Protein AF-A0A2V2YSM6-F1 (afdb_monomer_lite)

Foldseek 3Di:
DEALEEAEDAADEAEEAYEYNEEYEYAAYEDEYAYEYVEEYYYAAYEAYERYEHAYEYEYAHYEDYYQYEYAYEYEYQAYEDEYQYEYNEEYYYAHYEDYERYEYNYEYEYAHYEDEYQYEYLYEYYYAAYEDYEQYEYNEEYDYAHYEDEYNYEYAYEYEYQHYEYEERYEYAYEYDYQAYEYEAHYEYAYEYDYAHYEYYYAYEYQAEYEYAEYEYAYHYEYNEEYHYEEYEYYEHYEYNEYYDYNEYEYDYDYYYPDDDDYPYDD

Secondary structure (DSSP, 8-state):
-EESS-EE-SB--EEEEEEESS-EEEEE--EEEEEEESS-EEEEE--EEEEEEESS-EEEEE--EEEEEEESS-EEEEE--EEEEEEESS-EEEEE--EEEEEEESS-EEEEE--EEEEEEESS-EEEEE--EEEEEEESS-EEEEE--EEEEEEESS-EEEEE--EEEEEEESS-EEEEE--EEEEEEESS-EEEEE--EEEEEEESSEEEEEE--EEEEEEESSEEE-SB--EEEEEEEEEEEE-SB-EEEEEEEEEEE---EE--

Sequence (268 aa):
MSVGGTVRGEKSPLIGRMSVGGTVRGEKLPLTGRVSMGGGDRGGKSPLTGHVSVSGKVRGEKLPLTGRVSVSGKVRGGKSPLTGRVSMGGADRGGKSPLIGHVSVGGTVRGEKLPLIGRVSVSGKVRGGKSPLIGRVSVGGKVRGEKLPLTGHVSVSGKVRGEKLPLTGHVSVSGKVRGGKPPLTGHVSVSGKVRGEKLPLTGRVSVSGKVRGGKSPLIGRVSVGEKVRGGKSPLIGHVSVGGTDRGEKSTLTGRHSATQKNAYDIKP

Structure (mmCIF, N/CA/C/O backbone):
data_AF-A0A2V2YSM6-F1
#
_entry.id   AF-A0A2V2YSM6-F1
#
loop_
_atom_site.group_PDB
_atom_site.id
_atom_site.type_symbol
_atom_site.label_atom_id
_atom_site.label_alt_id
_atom_site.label_comp_id
_atom_site.label_asym_id
_atom_site.label_entity_id
_atom_site.label_seq_id
_atom_site.pdbx_PDB_ins_code
_atom_site.Cartn_x
_atom_site.Cartn_y
_atom_site.Cartn_z
_atom_site.occupancy
_atom_site.B_iso_or_equiv
_atom_site.auth_seq_id
_atom_site.auth_comp_id
_atom_site.auth_asym_id
_atom_site.auth_atom_id
_atom_site.pdbx_PDB_model_num
ATOM 1 N N . MET A 1 1 ? 13.507 9.088 -32.017 1.00 76.31 1 MET A N 1
ATOM 2 C CA . MET A 1 1 ? 14.307 7.893 -32.369 1.00 76.31 1 MET A CA 1
ATOM 3 C C . MET A 1 1 ? 13.425 6.650 -32.304 1.00 76.31 1 MET A C 1
ATOM 5 O O . MET A 1 1 ? 12.692 6.508 -31.332 1.00 76.31 1 MET A O 1
ATOM 9 N N . SER A 1 2 ? 13.458 5.780 -33.316 1.00 81.06 2 SER A N 1
ATOM 10 C CA . SER A 1 2 ? 12.759 4.485 -33.307 1.00 81.06 2 SER A CA 1
ATOM 11 C C . SER A 1 2 ? 13.783 3.370 -33.502 1.00 81.06 2 SER A C 1
ATOM 13 O O . SER A 1 2 ? 14.607 3.471 -34.405 1.00 81.06 2 SER A O 1
ATOM 15 N N . VAL A 1 3 ? 13.765 2.345 -32.652 1.00 80.88 3 VAL A N 1
ATOM 16 C CA . VAL A 1 3 ? 14.659 1.182 -32.745 1.00 80.88 3 VAL A CA 1
ATOM 17 C C . VAL A 1 3 ? 13.811 -0.085 -32.718 1.00 80.88 3 VAL A C 1
ATOM 19 O O . VAL A 1 3 ? 13.151 -0.364 -31.722 1.00 80.88 3 VAL A O 1
ATOM 22 N N . GLY A 1 4 ? 13.824 -0.876 -33.793 1.00 68.69 4 GLY A N 1
ATOM 23 C CA . GLY A 1 4 ? 13.013 -2.101 -33.885 1.00 68.69 4 GLY A CA 1
ATOM 24 C C . GLY A 1 4 ? 13.464 -3.234 -32.949 1.00 68.69 4 GLY A C 1
ATOM 25 O O . GLY A 1 4 ? 12.669 -4.105 -32.608 1.00 68.69 4 GLY A O 1
ATOM 26 N N . GLY A 1 5 ? 14.723 -3.212 -32.497 1.00 76.19 5 GLY A N 1
ATOM 27 C CA . GLY A 1 5 ? 15.359 -4.305 -31.755 1.00 76.19 5 GLY A CA 1
ATOM 28 C C . GLY A 1 5 ? 15.651 -4.032 -30.275 1.00 76.19 5 GLY A C 1
ATOM 29 O O . GLY A 1 5 ? 15.059 -3.168 -29.630 1.00 76.19 5 GLY A O 1
ATOM 30 N N . THR A 1 6 ? 16.582 -4.814 -29.718 1.00 80.62 6 THR A N 1
ATOM 31 C CA . THR A 1 6 ? 17.097 -4.622 -28.351 1.00 80.62 6 THR A CA 1
ATOM 32 C C . THR A 1 6 ? 18.132 -3.502 -28.349 1.00 80.62 6 THR A C 1
ATOM 34 O O . THR A 1 6 ? 19.098 -3.567 -29.101 1.00 80.62 6 THR A O 1
ATOM 37 N N . VAL A 1 7 ? 17.981 -2.520 -27.463 1.00 80.94 7 VAL A N 1
ATOM 38 C CA . VAL A 1 7 ? 18.987 -1.466 -27.261 1.00 80.94 7 VAL A CA 1
ATOM 39 C C . VAL A 1 7 ? 19.931 -1.893 -26.137 1.00 80.94 7 VAL A C 1
ATOM 41 O O . VAL A 1 7 ? 19.467 -2.255 -25.053 1.00 80.94 7 VAL A O 1
ATOM 44 N N . ARG A 1 8 ? 21.247 -1.865 -26.379 1.00 80.62 8 ARG A N 1
ATOM 45 C CA . ARG A 1 8 ? 22.282 -2.149 -25.371 1.00 80.62 8 ARG A CA 1
ATOM 46 C C . ARG A 1 8 ? 23.228 -0.960 -25.223 1.00 80.62 8 ARG A C 1
ATOM 48 O O . ARG A 1 8 ? 23.660 -0.413 -26.228 1.00 80.62 8 ARG A O 1
ATOM 55 N N . GLY A 1 9 ? 23.576 -0.601 -23.990 1.00 67.12 9 GLY A N 1
ATOM 56 C CA . GLY A 1 9 ? 24.605 0.407 -23.716 1.00 67.12 9 GLY A CA 1
ATOM 57 C C . GLY A 1 9 ? 24.949 0.492 -22.231 1.00 67.12 9 GLY A C 1
ATOM 58 O O . GLY A 1 9 ? 24.070 0.361 -21.386 1.00 67.12 9 GLY A O 1
ATOM 59 N N . GLU A 1 10 ? 26.219 0.683 -21.876 1.00 64.75 10 GLU A N 1
ATOM 60 C CA . GLU A 1 10 ? 26.639 0.764 -20.466 1.00 64.75 10 GLU A CA 1
ATOM 61 C C . GLU A 1 10 ? 26.228 2.088 -19.804 1.00 64.75 10 GLU A C 1
ATOM 63 O O . GLU A 1 10 ? 25.752 2.091 -18.665 1.00 64.75 10 GLU A O 1
ATOM 68 N N . LYS A 1 11 ? 26.345 3.205 -20.536 1.00 65.19 11 LYS A N 1
ATOM 69 C CA . LYS A 1 11 ? 25.953 4.562 -20.122 1.00 65.19 11 LYS A CA 1
ATOM 70 C C . LYS A 1 11 ? 25.353 5.310 -21.310 1.00 65.19 11 LYS A C 1
ATOM 72 O O . LYS A 1 11 ? 26.049 6.039 -22.008 1.00 65.19 11 LYS A O 1
ATOM 77 N N . SER A 1 12 ? 24.059 5.139 -21.537 1.00 66.75 12 SER A N 1
ATOM 78 C CA . SER A 1 12 ? 23.385 5.745 -22.691 1.00 66.75 12 SER A CA 1
ATOM 79 C C . SER A 1 12 ? 22.117 6.451 -22.223 1.00 66.75 12 SER A C 1
ATOM 81 O O . SER A 1 12 ? 21.065 5.815 -22.131 1.00 66.75 12 SER A O 1
ATOM 83 N N . PRO A 1 13 ? 22.202 7.742 -21.841 1.00 74.38 13 PRO A N 1
ATOM 84 C CA . PRO A 1 13 ? 21.011 8.521 -21.570 1.00 74.38 13 PRO A CA 1
ATOM 85 C C . PRO A 1 13 ? 20.196 8.633 -22.851 1.00 74.38 13 PRO A C 1
ATOM 87 O O . PRO A 1 13 ? 20.696 8.988 -23.913 1.00 74.38 13 PRO A O 1
ATOM 90 N N . LEU A 1 14 ? 18.924 8.313 -22.729 1.00 74.12 14 LEU A N 1
ATOM 91 C CA . LEU A 1 14 ? 17.981 8.291 -23.825 1.00 74.12 14 LEU A CA 1
ATOM 92 C C . LEU A 1 14 ? 16.934 9.345 -23.474 1.00 74.12 14 LEU A C 1
ATOM 94 O O . LEU A 1 14 ? 16.117 9.162 -22.567 1.00 74.12 14 LEU A O 1
ATOM 98 N N . ILE A 1 15 ? 17.024 10.495 -24.144 1.00 81.56 15 ILE A N 1
ATOM 99 C CA . ILE A 1 15 ? 16.224 11.688 -23.854 1.00 81.56 15 ILE A CA 1
ATOM 100 C C . ILE A 1 15 ? 15.394 12.058 -25.086 1.00 81.56 15 ILE A C 1
ATOM 102 O O . ILE A 1 15 ? 15.896 12.073 -26.206 1.00 81.56 15 ILE A O 1
ATOM 106 N N . GLY A 1 16 ? 14.112 12.361 -24.878 1.00 84.44 16 GLY A N 1
ATOM 107 C CA . GLY A 1 16 ? 13.205 12.847 -25.918 1.00 84.44 16 GLY A CA 1
ATOM 108 C C . GLY A 1 16 ? 12.102 11.853 -26.280 1.00 84.44 16 GLY A C 1
ATOM 109 O O . GLY A 1 16 ? 11.562 11.158 -25.418 1.00 84.44 16 GLY A O 1
ATOM 110 N N . ARG A 1 17 ? 11.695 11.838 -27.556 1.00 87.50 17 ARG A N 1
ATOM 111 C CA . ARG A 1 17 ? 10.644 10.942 -28.074 1.00 87.50 17 ARG A CA 1
ATOM 112 C C . ARG A 1 17 ? 11.266 9.669 -28.643 1.00 87.50 17 ARG A C 1
ATOM 114 O O . ARG A 1 17 ? 12.007 9.724 -29.631 1.00 87.50 17 ARG A O 1
ATOM 121 N N . MET A 1 18 ? 10.961 8.530 -28.028 1.00 86.56 18 MET A N 1
ATOM 122 C CA . MET A 1 18 ? 11.584 7.247 -28.341 1.00 86.56 18 MET A CA 1
ATOM 123 C C . MET A 1 18 ? 10.579 6.102 -28.393 1.00 86.56 18 MET A C 1
ATOM 125 O O . MET A 1 18 ? 9.702 5.989 -27.535 1.00 86.56 18 MET A O 1
ATOM 129 N N . SER A 1 19 ? 10.750 5.231 -29.384 1.00 88.31 19 SER A N 1
ATOM 130 C CA . SER A 1 19 ? 10.055 3.950 -29.491 1.00 88.31 19 SER A CA 1
ATOM 131 C C . SER A 1 19 ? 11.085 2.834 -29.646 1.00 88.31 19 SER A C 1
ATOM 133 O O . SER A 1 19 ? 11.966 2.922 -30.499 1.00 88.31 19 SER A O 1
ATOM 135 N N . VAL A 1 20 ? 11.015 1.816 -28.793 1.00 86.62 20 VAL A N 1
ATOM 136 C CA . VAL A 1 20 ? 11.875 0.631 -28.845 1.00 86.62 20 VAL A CA 1
ATOM 137 C C . VAL A 1 20 ? 10.981 -0.597 -28.959 1.00 86.62 20 VAL A C 1
ATOM 139 O O . VAL A 1 20 ? 10.202 -0.880 -28.050 1.00 86.62 20 VAL A O 1
ATOM 142 N N . GLY A 1 21 ? 11.080 -1.342 -30.057 1.00 84.00 21 GLY A N 1
ATOM 143 C CA . GLY A 1 21 ? 10.302 -2.570 -30.254 1.00 84.00 21 GLY A CA 1
ATOM 144 C C . GLY A 1 21 ? 10.697 -3.671 -29.264 1.00 84.00 21 GLY A C 1
ATOM 145 O O . GLY A 1 21 ? 9.845 -4.409 -28.771 1.00 84.00 21 GLY A O 1
ATOM 146 N N . GLY A 1 22 ? 11.984 -3.740 -28.913 1.00 85.56 22 GLY A N 1
ATOM 147 C CA . GLY A 1 22 ? 12.553 -4.761 -28.038 1.00 85.56 22 GLY A CA 1
ATOM 148 C C . GLY A 1 22 ? 12.786 -4.334 -26.586 1.00 85.56 22 GLY A C 1
ATOM 149 O O . GLY A 1 22 ? 12.114 -3.471 -26.023 1.00 85.56 22 GLY A O 1
ATOM 150 N N . THR A 1 23 ? 13.744 -5.009 -25.946 1.00 86.06 23 THR A N 1
ATOM 151 C CA . THR A 1 23 ? 14.164 -4.726 -24.564 1.00 86.06 23 THR A CA 1
ATOM 152 C C . THR A 1 23 ? 15.300 -3.705 -24.553 1.00 86.06 23 THR A C 1
ATOM 154 O O . THR A 1 23 ? 16.209 -3.790 -25.373 1.00 86.06 23 THR A O 1
ATOM 157 N N . VAL A 1 24 ? 15.300 -2.785 -23.595 1.00 86.00 24 VAL A N 1
ATOM 158 C CA . VAL A 1 24 ? 16.440 -1.896 -23.335 1.00 86.00 24 VAL A CA 1
ATOM 159 C C . VAL A 1 24 ? 17.282 -2.495 -22.202 1.00 86.00 24 VAL A C 1
ATOM 161 O O . VAL A 1 24 ? 16.735 -2.923 -21.182 1.00 86.00 24 VAL A O 1
ATOM 164 N N . ARG A 1 25 ? 18.607 -2.601 -22.380 1.00 86.25 25 ARG A N 1
ATOM 165 C CA . ARG A 1 25 ? 19.524 -3.189 -21.388 1.00 86.25 25 ARG A CA 1
ATOM 166 C C . ARG A 1 25 ? 20.800 -2.370 -21.208 1.00 86.25 25 ARG A C 1
ATOM 168 O O . ARG A 1 25 ? 21.447 -2.019 -22.186 1.00 86.25 25 ARG A O 1
ATOM 175 N N . GLY A 1 26 ? 21.214 -2.146 -19.962 1.00 81.88 26 GLY A N 1
ATOM 176 C CA . GLY A 1 26 ? 22.415 -1.354 -19.682 1.00 81.88 26 GLY A CA 1
ATOM 177 C C . GLY A 1 26 ? 22.686 -1.110 -18.207 1.00 81.88 26 GLY A C 1
ATOM 178 O O . GLY A 1 26 ? 21.807 -1.301 -17.379 1.00 81.88 26 GLY A O 1
ATOM 179 N N . GLU A 1 27 ? 23.894 -0.702 -17.830 1.00 83.06 27 GLU A N 1
ATOM 180 C CA . GLU A 1 27 ? 24.207 -0.490 -16.411 1.00 83.06 27 GLU A CA 1
ATOM 181 C C . GLU A 1 27 ? 23.598 0.817 -15.878 1.00 83.06 27 GLU A C 1
ATOM 183 O O . GLU A 1 27 ? 22.991 0.820 -14.804 1.00 83.06 27 GLU A O 1
ATOM 188 N N . LYS A 1 28 ? 23.683 1.913 -16.644 1.00 82.94 28 LYS A N 1
ATOM 189 C CA . LYS A 1 28 ? 23.092 3.222 -16.324 1.00 82.94 28 LYS A CA 1
ATOM 190 C C . LYS A 1 28 ? 22.342 3.782 -17.535 1.00 82.94 28 LYS A C 1
ATOM 192 O O . LYS A 1 28 ? 22.948 4.312 -18.462 1.00 82.94 28 LYS A O 1
ATOM 197 N N . LEU A 1 29 ? 21.015 3.708 -17.496 1.00 80.69 29 LEU A N 1
ATOM 198 C CA . LEU A 1 29 ? 20.145 4.073 -18.616 1.00 80.69 29 LEU A CA 1
ATOM 199 C C . LEU A 1 29 ? 18.996 4.977 -18.167 1.00 80.69 29 LEU A C 1
ATOM 201 O O . LEU A 1 29 ? 17.878 4.503 -17.955 1.00 80.69 29 LEU A O 1
ATOM 205 N N . PRO A 1 30 ? 19.237 6.282 -17.977 1.00 84.25 30 PRO A N 1
ATOM 206 C CA . PRO A 1 30 ? 18.139 7.203 -17.761 1.00 84.25 30 PRO A CA 1
ATOM 207 C C . PRO A 1 30 ? 17.315 7.342 -19.045 1.00 84.25 30 PRO A C 1
ATOM 209 O O . PRO A 1 30 ? 17.842 7.741 -20.083 1.00 84.25 30 PRO A O 1
ATOM 212 N N . LEU A 1 31 ? 16.027 7.007 -18.953 1.00 84.12 31 LEU A N 1
ATOM 213 C CA . LEU A 1 31 ? 15.040 7.162 -20.017 1.00 84.12 31 LEU A CA 1
ATOM 214 C C . LEU A 1 31 ? 14.122 8.331 -19.645 1.00 84.12 31 LEU A C 1
ATOM 216 O O . LEU A 1 31 ? 13.277 8.202 -18.755 1.00 84.12 31 LEU A O 1
ATOM 220 N N . THR A 1 32 ? 14.283 9.468 -20.319 1.00 87.19 32 THR A N 1
ATOM 221 C CA . THR A 1 32 ? 13.532 10.696 -20.022 1.00 87.19 32 THR A CA 1
ATOM 222 C C . THR A 1 32 ? 12.767 11.182 -21.249 1.00 87.19 32 THR A C 1
ATOM 224 O O . THR A 1 32 ? 13.324 11.281 -22.337 1.00 87.19 32 THR A O 1
ATOM 227 N N . GLY A 1 33 ? 11.496 11.543 -21.083 1.00 89.25 33 GLY A N 1
ATOM 228 C CA . GLY A 1 33 ? 10.665 12.112 -22.147 1.00 89.25 33 GLY A CA 1
ATOM 229 C C . GLY A 1 33 ? 9.467 11.231 -22.481 1.00 89.25 33 GLY A C 1
ATOM 230 O O . GLY A 1 33 ? 8.784 10.747 -21.578 1.00 89.25 33 GLY A O 1
ATOM 231 N N . ARG A 1 34 ? 9.167 11.051 -23.772 1.00 90.44 34 ARG A N 1
ATOM 232 C CA . ARG A 1 34 ? 8.070 10.188 -24.241 1.00 90.44 34 ARG A CA 1
ATOM 233 C C . ARG A 1 34 ? 8.662 8.882 -24.751 1.00 90.44 34 ARG A C 1
ATOM 235 O O . ARG A 1 34 ? 9.184 8.844 -25.860 1.00 90.44 34 ARG A O 1
ATOM 242 N N . VAL A 1 35 ? 8.578 7.833 -23.942 1.00 89.94 35 VAL A N 1
ATOM 243 C CA . VAL A 1 35 ? 9.240 6.546 -24.177 1.00 89.94 35 VAL A CA 1
ATOM 244 C C . VAL A 1 35 ? 8.193 5.450 -24.309 1.00 89.94 35 VAL A C 1
ATOM 246 O O . VAL A 1 35 ? 7.347 5.287 -23.431 1.00 89.94 35 VAL A O 1
ATOM 249 N N . SER A 1 36 ? 8.260 4.674 -25.383 1.00 90.69 36 SER A N 1
ATOM 250 C CA . SER A 1 36 ? 7.475 3.452 -25.558 1.00 90.69 36 SER A CA 1
ATOM 251 C C . SER A 1 36 ? 8.414 2.271 -25.776 1.00 90.69 36 SER A C 1
ATOM 253 O O . SER A 1 36 ? 9.318 2.349 -26.603 1.00 90.69 36 SER A O 1
ATOM 255 N N . MET A 1 37 ? 8.219 1.198 -25.012 1.00 89.44 37 MET A N 1
ATOM 256 C CA . MET A 1 37 ? 8.986 -0.043 -25.100 1.00 89.44 37 MET A CA 1
ATOM 257 C C . MET A 1 37 ? 8.030 -1.224 -25.284 1.00 89.44 37 MET A C 1
ATOM 259 O O . MET A 1 37 ? 7.243 -1.530 -24.385 1.00 89.44 37 MET A O 1
ATOM 263 N N . GLY A 1 38 ? 8.112 -1.900 -26.432 1.00 87.50 38 GLY A N 1
ATOM 264 C CA . GLY A 1 38 ? 7.387 -3.148 -26.693 1.00 87.50 38 GLY A CA 1
ATOM 265 C C . GLY A 1 38 ? 7.913 -4.314 -25.849 1.00 87.50 38 GLY A C 1
ATOM 266 O O . GLY A 1 38 ? 7.154 -5.191 -25.441 1.00 87.50 38 GLY A O 1
ATOM 267 N N . GLY A 1 39 ? 9.204 -4.291 -25.510 1.00 88.81 39 GLY A N 1
ATOM 268 C CA . GLY A 1 39 ? 9.825 -5.220 -24.573 1.00 88.81 39 GLY A CA 1
ATOM 269 C C . GLY A 1 39 ? 9.885 -4.692 -23.139 1.00 88.81 39 GLY A C 1
ATOM 270 O O . GLY A 1 39 ? 8.976 -4.031 -22.639 1.00 88.81 39 GLY A O 1
ATOM 271 N N . GLY A 1 40 ? 10.958 -5.051 -22.432 1.00 89.12 40 GLY A N 1
ATOM 272 C CA . GLY A 1 40 ? 11.209 -4.617 -21.056 1.00 89.12 40 GLY A CA 1
ATOM 273 C C . GLY A 1 40 ? 12.340 -3.600 -20.925 1.00 89.12 40 GLY A C 1
ATOM 274 O O . GLY A 1 40 ? 13.034 -3.293 -21.888 1.00 89.12 40 GLY A O 1
ATOM 275 N N . ASP A 1 41 ? 12.584 -3.169 -19.694 1.00 87.69 41 ASP A N 1
ATOM 276 C CA . ASP A 1 41 ? 13.798 -2.447 -19.305 1.00 87.69 41 ASP A CA 1
ATOM 277 C C . ASP A 1 41 ? 14.581 -3.298 -18.298 1.00 87.69 41 ASP A C 1
ATOM 279 O O . ASP A 1 41 ? 14.016 -3.865 -17.353 1.00 87.69 41 ASP A O 1
ATOM 283 N N . ARG A 1 42 ? 15.882 -3.456 -18.528 1.00 87.06 42 ARG A N 1
ATOM 284 C CA . ARG A 1 42 ? 16.791 -4.202 -17.655 1.00 87.06 42 ARG A CA 1
ATOM 285 C C . ARG A 1 42 ? 18.075 -3.415 -17.463 1.00 87.06 42 ARG A C 1
ATOM 287 O O . ARG A 1 42 ? 19.030 -3.623 -18.211 1.00 87.06 42 ARG A O 1
ATOM 294 N N . GLY A 1 43 ? 18.153 -2.615 -16.409 1.00 81.06 43 GLY A N 1
ATOM 295 C CA . GLY A 1 43 ? 19.410 -1.952 -16.096 1.00 81.06 43 GLY A CA 1
ATOM 296 C C . GLY A 1 43 ? 19.741 -1.794 -14.631 1.00 81.06 43 GLY A C 1
ATOM 297 O O . GLY A 1 43 ? 18.900 -1.997 -13.771 1.00 81.06 43 GLY A O 1
ATOM 298 N N . GLY A 1 44 ? 21.003 -1.510 -14.317 1.00 83.62 44 GLY A N 1
ATOM 299 C CA . GLY A 1 44 ? 21.444 -1.324 -12.930 1.00 83.62 44 GLY A CA 1
ATOM 300 C C . GLY A 1 44 ? 20.784 -0.091 -12.306 1.00 83.62 44 GLY A C 1
ATOM 301 O O . GLY A 1 44 ? 20.094 -0.182 -11.287 1.00 83.62 44 GLY A O 1
ATOM 302 N N . LYS A 1 45 ? 20.945 1.060 -12.962 1.00 86.38 45 LYS A N 1
ATOM 303 C CA . LYS A 1 45 ? 20.378 2.368 -12.619 1.00 86.38 45 LYS A CA 1
ATOM 304 C C . LYS A 1 45 ? 19.597 2.908 -13.823 1.00 86.38 45 LYS A C 1
ATOM 306 O O . LYS A 1 45 ? 20.173 3.605 -14.657 1.00 86.38 45 LYS A O 1
ATOM 311 N N . SER A 1 46 ? 18.301 2.617 -13.891 1.00 86.19 46 SER A N 1
ATOM 312 C CA . SER A 1 46 ? 17.435 3.017 -15.014 1.00 86.19 46 SER A CA 1
ATOM 313 C C . SER A 1 46 ? 16.257 3.870 -14.532 1.00 86.19 46 SER A C 1
ATOM 315 O O . SER A 1 46 ? 15.168 3.345 -14.295 1.00 86.19 46 SER A O 1
ATOM 317 N N . PRO A 1 47 ? 16.453 5.179 -14.287 1.00 88.81 47 PRO A N 1
ATOM 318 C CA . PRO A 1 47 ? 15.338 6.068 -13.991 1.00 88.81 47 PRO A CA 1
ATOM 319 C C . PRO A 1 47 ? 14.458 6.238 -15.239 1.00 88.81 47 PRO A C 1
ATOM 321 O O . PRO A 1 47 ? 14.970 6.533 -16.317 1.00 88.81 47 PRO A O 1
ATOM 324 N N . LEU A 1 48 ? 13.145 6.069 -15.079 1.00 89.25 48 LEU A N 1
ATOM 325 C CA . LEU A 1 48 ? 12.139 6.243 -16.128 1.00 89.25 48 LEU A CA 1
ATOM 326 C C . LEU A 1 48 ? 11.306 7.485 -15.804 1.00 89.25 48 LEU A C 1
ATOM 328 O O . LEU A 1 48 ? 10.490 7.451 -14.883 1.00 89.25 48 LEU A O 1
ATOM 332 N N . THR A 1 49 ? 11.504 8.576 -16.542 1.00 91.88 49 THR A N 1
ATOM 333 C CA . THR A 1 49 ? 10.889 9.877 -16.238 1.00 91.88 49 THR A CA 1
ATOM 334 C C . THR A 1 49 ? 10.098 10.425 -17.425 1.00 91.88 49 THR A C 1
ATOM 336 O O . THR A 1 49 ? 10.602 10.490 -18.542 1.00 91.88 49 THR A O 1
ATOM 339 N N . GLY A 1 50 ? 8.870 10.888 -17.189 1.00 93.38 50 GLY A N 1
ATOM 340 C CA . GLY A 1 50 ? 8.027 11.537 -18.199 1.00 93.38 50 GLY A CA 1
ATOM 341 C C . GLY A 1 50 ? 6.814 10.693 -18.585 1.00 93.38 50 GLY A C 1
ATOM 342 O O . GLY A 1 50 ? 6.097 10.207 -17.714 1.00 93.38 50 GLY A O 1
ATOM 343 N N . HIS A 1 51 ? 6.555 10.550 -19.885 1.00 94.69 51 HIS A N 1
ATOM 344 C CA . HIS A 1 51 ? 5.474 9.735 -20.440 1.00 94.69 51 HIS A CA 1
ATOM 345 C C . HIS A 1 51 ? 6.027 8.390 -20.908 1.00 94.69 51 HIS A C 1
ATOM 347 O O . HIS A 1 51 ? 6.483 8.268 -22.044 1.00 94.69 51 HIS A O 1
ATOM 353 N N . VAL A 1 52 ? 5.988 7.384 -20.036 1.00 93.25 52 VAL A N 1
ATOM 354 C CA . VAL A 1 52 ? 6.634 6.087 -20.276 1.00 93.25 52 VAL A CA 1
ATOM 355 C C . VAL A 1 52 ? 5.595 4.975 -20.378 1.00 93.25 52 VAL A C 1
ATOM 357 O O . VAL A 1 52 ? 4.728 4.848 -19.515 1.00 93.25 52 VAL A O 1
ATOM 360 N N . SER A 1 53 ? 5.694 4.140 -21.408 1.00 93.75 53 SER A N 1
ATOM 361 C CA . SER A 1 53 ? 4.902 2.920 -21.569 1.00 93.75 53 SER A CA 1
ATOM 362 C C . SER A 1 53 ? 5.820 1.725 -21.817 1.00 93.75 53 SER A C 1
ATOM 364 O O . SER A 1 53 ? 6.686 1.786 -22.688 1.00 93.75 53 SER A O 1
ATOM 366 N N . VAL A 1 54 ? 5.649 0.656 -21.037 1.00 93.38 54 VAL A N 1
ATOM 367 C CA . VAL A 1 54 ? 6.444 -0.576 -21.117 1.00 93.38 54 VAL A CA 1
ATOM 368 C C . VAL A 1 54 ? 5.515 -1.782 -21.136 1.00 93.38 54 VAL A C 1
ATOM 370 O O . VAL A 1 54 ? 4.793 -2.030 -20.168 1.00 93.38 54 VAL A O 1
ATOM 373 N N . SER A 1 55 ? 5.558 -2.561 -22.212 1.00 93.50 55 SER A N 1
ATOM 374 C CA . SER A 1 55 ? 4.741 -3.774 -22.347 1.00 93.50 55 SER A CA 1
ATOM 375 C C . SER A 1 55 ? 5.355 -4.997 -21.645 1.00 93.50 55 SER A C 1
ATOM 377 O O . SER A 1 55 ? 4.693 -6.011 -21.424 1.00 93.50 55 SER A O 1
ATOM 379 N N . GLY A 1 56 ? 6.634 -4.930 -21.277 1.00 92.50 56 GLY A N 1
ATOM 380 C CA . GLY A 1 56 ? 7.369 -6.011 -20.630 1.00 92.50 56 GLY A CA 1
ATOM 381 C C . GLY A 1 56 ? 7.650 -5.803 -19.140 1.00 92.50 56 GLY A C 1
ATOM 382 O O . GLY A 1 56 ? 6.982 -5.068 -18.413 1.00 92.50 56 GLY A O 1
ATOM 383 N N . LYS A 1 57 ? 8.673 -6.517 -18.657 1.00 93.62 57 LYS A N 1
ATOM 384 C CA . LYS A 1 57 ? 9.172 -6.421 -17.275 1.00 93.62 57 LYS A CA 1
ATOM 385 C C . LYS A 1 57 ? 10.174 -5.270 -17.158 1.00 93.62 57 LYS A C 1
ATOM 387 O O . LYS A 1 57 ? 11.037 -5.143 -18.020 1.00 93.62 57 LYS A O 1
ATOM 392 N N . VAL A 1 58 ? 10.126 -4.528 -16.056 1.00 92.94 58 VAL A N 1
ATOM 393 C CA . VAL A 1 58 ? 11.108 -3.486 -15.709 1.00 92.94 58 VAL A CA 1
ATOM 394 C C . VAL A 1 58 ? 11.930 -3.971 -14.517 1.00 92.94 58 VAL A C 1
ATOM 396 O O . VAL A 1 58 ? 11.369 -4.310 -13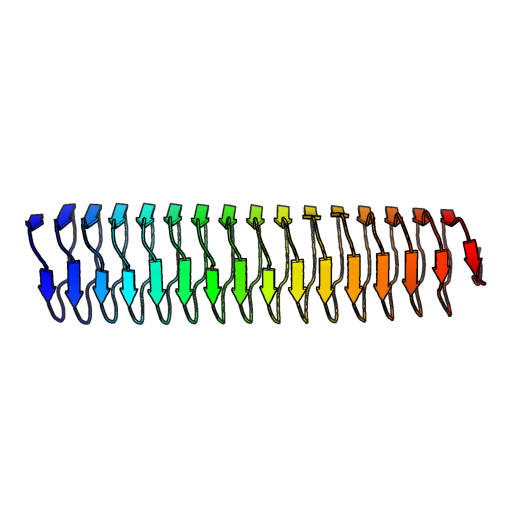.469 1.00 92.94 58 VAL A O 1
ATOM 399 N N . ARG A 1 59 ? 13.253 -4.074 -14.665 1.00 92.81 59 ARG A N 1
ATOM 400 C CA . ARG A 1 59 ? 14.148 -4.603 -13.627 1.00 92.81 59 ARG A CA 1
ATOM 401 C C . ARG A 1 59 ? 15.418 -3.776 -13.474 1.00 92.81 59 ARG A C 1
ATOM 403 O O . ARG A 1 59 ? 16.088 -3.499 -14.457 1.00 92.81 59 ARG A O 1
ATOM 410 N N . GLY A 1 60 ? 15.805 -3.532 -12.221 1.00 89.25 60 GLY A N 1
ATOM 411 C CA . GLY A 1 60 ? 17.044 -2.835 -11.908 1.00 89.25 60 GLY A CA 1
ATOM 412 C C . GLY A 1 60 ? 17.318 -2.602 -10.438 1.00 89.25 60 GLY A C 1
ATOM 413 O O . GLY A 1 60 ? 16.450 -2.795 -9.602 1.00 89.25 60 GLY A O 1
ATOM 414 N N . GLU A 1 61 ? 18.535 -2.221 -10.078 1.00 91.38 61 GLU A N 1
ATOM 415 C CA . GLU A 1 61 ? 18.879 -1.964 -8.677 1.00 91.38 61 GLU A CA 1
ATOM 416 C C . GLU A 1 61 ? 18.285 -0.633 -8.190 1.00 91.38 61 GLU A C 1
ATOM 418 O O . GLU A 1 61 ? 17.677 -0.589 -7.119 1.00 91.38 61 GLU A O 1
ATOM 423 N N . LYS A 1 62 ? 18.395 0.433 -8.995 1.00 91.56 62 LYS A N 1
ATOM 424 C CA . LYS A 1 62 ? 17.788 1.754 -8.758 1.00 91.56 62 LYS A CA 1
ATOM 425 C C . LYS A 1 62 ? 16.909 2.138 -9.952 1.00 91.56 62 LYS A C 1
ATOM 427 O O . LYS A 1 62 ? 17.422 2.450 -11.020 1.00 91.56 62 LYS A O 1
ATOM 432 N N . LEU A 1 63 ? 15.596 2.126 -9.749 1.00 91.56 63 LEU A N 1
ATOM 433 C CA . LEU A 1 63 ? 14.572 2.310 -10.779 1.00 91.56 63 LEU A CA 1
ATOM 434 C C . LEU A 1 63 ? 13.490 3.308 -10.336 1.00 91.56 63 LEU A C 1
ATOM 436 O O . LEU A 1 63 ? 12.365 2.894 -10.046 1.00 91.56 63 LEU A O 1
ATOM 440 N N . PRO A 1 64 ? 13.785 4.608 -10.196 1.00 93.12 64 PRO A N 1
ATOM 441 C CA . PRO A 1 64 ? 12.716 5.572 -9.990 1.00 93.12 64 PRO A CA 1
ATOM 442 C C . PRO A 1 64 ? 11.860 5.673 -11.260 1.00 93.12 64 PRO A C 1
ATOM 444 O O . PRO A 1 64 ? 12.387 5.841 -12.356 1.00 93.12 64 PRO A O 1
ATOM 447 N N . LEU A 1 65 ? 10.546 5.554 -11.103 1.00 93.31 65 LEU A N 1
ATOM 448 C CA . LEU A 1 65 ? 9.553 5.705 -12.160 1.00 93.31 65 LEU A CA 1
ATOM 449 C C . LEU A 1 65 ? 8.706 6.937 -11.843 1.00 93.31 65 LEU A C 1
ATOM 451 O O . LEU A 1 65 ? 7.881 6.903 -10.930 1.00 93.31 65 LEU A O 1
ATOM 455 N N . THR A 1 66 ? 8.924 8.020 -12.585 1.00 95.44 66 THR A N 1
ATOM 456 C CA . THR A 1 66 ? 8.354 9.339 -12.290 1.00 95.44 66 THR A CA 1
ATOM 457 C C . THR A 1 66 ? 7.568 9.888 -13.479 1.00 95.44 66 THR A C 1
ATOM 459 O O . THR A 1 66 ? 8.035 9.858 -14.614 1.00 95.44 66 THR A O 1
ATOM 462 N N . GLY A 1 67 ? 6.385 10.451 -13.234 1.00 95.94 67 GLY A N 1
ATOM 463 C CA . GLY A 1 67 ? 5.553 11.084 -14.264 1.00 95.94 67 GLY A CA 1
ATOM 464 C C . GLY A 1 67 ? 4.319 10.254 -14.608 1.00 95.94 67 GLY A C 1
ATOM 465 O O . GLY A 1 67 ? 3.648 9.745 -13.711 1.00 95.94 67 GLY A O 1
ATOM 466 N N . ARG A 1 68 ? 3.981 10.143 -15.898 1.00 96.81 68 ARG A N 1
ATOM 467 C CA . ARG A 1 68 ? 2.881 9.305 -16.396 1.00 96.81 68 ARG A CA 1
ATOM 468 C C . ARG A 1 68 ? 3.449 7.994 -16.925 1.00 96.81 68 ARG A C 1
ATOM 470 O O . ARG A 1 68 ? 3.869 7.913 -18.077 1.00 96.81 68 ARG A O 1
ATOM 477 N N . VAL A 1 69 ? 3.435 6.971 -16.079 1.00 95.56 69 VAL A N 1
ATOM 478 C CA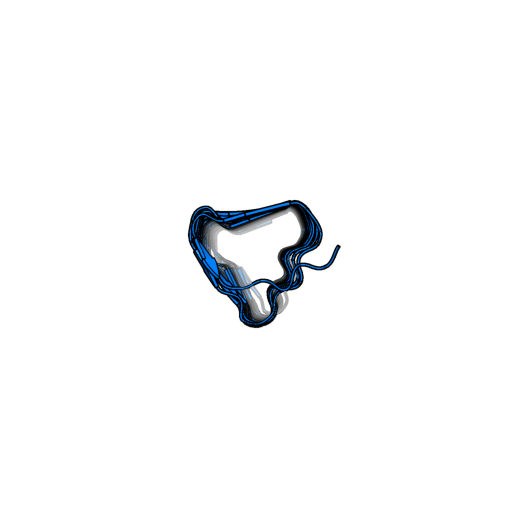 . VAL A 1 69 ? 4.080 5.685 -16.353 1.00 95.56 69 VAL A CA 1
ATOM 479 C C . VAL A 1 69 ? 3.044 4.571 -16.444 1.00 95.56 69 VAL A C 1
ATOM 481 O O . VAL A 1 69 ? 2.186 4.432 -15.573 1.00 95.56 69 VAL A O 1
ATOM 484 N N . SER A 1 70 ? 3.138 3.742 -17.477 1.00 96.25 70 SER A N 1
ATOM 485 C CA . SER A 1 70 ? 2.356 2.518 -17.617 1.00 96.25 70 SER A CA 1
ATOM 486 C C . SER A 1 70 ? 3.278 1.326 -17.846 1.00 96.25 70 SER A C 1
ATOM 488 O O . SER A 1 70 ? 4.092 1.343 -18.764 1.00 96.25 70 SER A O 1
ATOM 490 N N . VAL A 1 71 ? 3.158 0.294 -17.011 1.00 95.81 71 VAL A N 1
ATOM 491 C CA . VAL A 1 71 ? 3.904 -0.965 -17.146 1.00 95.81 71 VAL A CA 1
ATOM 492 C C . VAL A 1 71 ? 2.909 -2.116 -17.106 1.00 95.81 71 VAL A C 1
ATOM 494 O O . VAL A 1 71 ? 2.319 -2.381 -16.063 1.00 95.81 71 VAL A O 1
ATOM 497 N N . SER A 1 72 ? 2.690 -2.828 -18.206 1.00 94.75 72 SER A N 1
ATOM 498 C CA . SER A 1 72 ? 1.768 -3.979 -18.180 1.00 94.75 72 SER A CA 1
ATOM 499 C C . SER A 1 72 ? 2.363 -5.163 -17.402 1.00 94.75 72 SER A C 1
ATOM 501 O O . SER A 1 72 ? 1.638 -5.919 -16.755 1.00 94.75 72 SER A O 1
ATOM 503 N N . GLY A 1 73 ? 3.693 -5.302 -17.413 1.00 93.44 73 GLY A N 1
ATOM 504 C CA . GLY A 1 73 ? 4.419 -6.370 -16.739 1.00 93.44 73 GLY A CA 1
ATOM 505 C C . GLY A 1 73 ? 4.734 -6.119 -15.259 1.00 93.44 73 GLY A C 1
ATOM 506 O O . GLY A 1 73 ? 4.059 -5.388 -14.538 1.00 93.44 73 GLY A O 1
ATOM 507 N N . LYS A 1 74 ? 5.781 -6.802 -14.777 1.00 94.94 74 LYS A N 1
ATOM 508 C CA . LYS A 1 74 ? 6.257 -6.726 -13.384 1.00 94.94 74 LYS A CA 1
ATOM 509 C C . LYS A 1 74 ? 7.374 -5.693 -13.256 1.00 94.94 74 LYS A C 1
ATOM 511 O O . LYS A 1 74 ? 8.272 -5.675 -14.098 1.00 94.94 74 LYS A O 1
ATOM 516 N N . VAL A 1 75 ? 7.376 -4.952 -12.152 1.00 94.75 75 VAL A N 1
ATOM 517 C CA . VAL A 1 75 ? 8.482 -4.076 -11.746 1.00 94.75 75 VAL A CA 1
ATOM 518 C C . VAL A 1 75 ? 9.265 -4.760 -10.627 1.00 94.75 75 VAL A C 1
ATOM 520 O O . VAL A 1 75 ? 8.689 -5.269 -9.661 1.00 94.75 75 VAL A O 1
ATOM 523 N N . ARG A 1 76 ? 10.591 -4.841 -10.766 1.00 94.56 76 ARG A N 1
ATOM 524 C CA . ARG A 1 76 ? 11.467 -5.392 -9.726 1.00 94.56 76 ARG A CA 1
ATOM 525 C C . ARG A 1 76 ? 12.714 -4.547 -9.546 1.00 94.56 76 ARG A C 1
ATOM 527 O O . ARG A 1 76 ? 13.571 -4.558 -10.427 1.00 94.56 76 ARG A O 1
ATOM 534 N N . GLY A 1 77 ? 12.905 -3.965 -8.365 1.00 90.06 77 GLY A N 1
ATOM 535 C CA . GLY A 1 77 ? 14.181 -3.325 -8.077 1.00 90.06 77 GLY A CA 1
ATOM 536 C C . GLY A 1 77 ? 14.593 -3.171 -6.629 1.00 90.06 77 GLY A C 1
ATOM 537 O O . GLY A 1 77 ? 13.803 -3.359 -5.723 1.00 90.06 77 GLY A O 1
ATOM 538 N N . GLY A 1 78 ? 15.867 -2.875 -6.380 1.00 90.56 78 GLY A N 1
ATOM 539 C CA . GLY A 1 78 ? 16.356 -2.643 -5.014 1.00 90.56 78 GLY A CA 1
ATOM 540 C C . GLY A 1 78 ? 15.705 -1.400 -4.397 1.00 90.56 78 GLY A C 1
ATOM 541 O O . GLY A 1 78 ? 15.144 -1.453 -3.300 1.00 90.56 78 GLY A O 1
ATOM 542 N N . LYS A 1 79 ? 15.724 -0.294 -5.145 1.00 93.25 79 LYS A N 1
ATOM 543 C CA . LYS A 1 79 ? 15.037 0.970 -4.864 1.00 93.25 79 LYS A CA 1
ATOM 544 C C . LYS A 1 79 ? 14.194 1.352 -6.083 1.00 93.25 79 LYS A C 1
ATOM 546 O O . LYS A 1 79 ? 14.767 1.704 -7.109 1.00 93.25 79 LYS A O 1
ATOM 551 N N . SER A 1 80 ? 12.870 1.292 -5.980 1.00 93.81 80 SER A N 1
ATOM 552 C CA . SER A 1 80 ? 11.944 1.571 -7.087 1.00 93.81 80 SER A CA 1
ATOM 553 C C . SER A 1 80 ? 10.799 2.501 -6.671 1.00 93.81 80 SER A C 1
ATOM 555 O O . SER A 1 80 ? 9.663 2.050 -6.536 1.00 93.81 80 SER A O 1
ATOM 557 N N . PRO A 1 81 ? 11.070 3.790 -6.385 1.00 94.62 81 PRO A N 1
ATOM 558 C CA . PRO A 1 81 ? 9.998 4.740 -6.112 1.00 94.62 81 PRO A CA 1
ATOM 559 C C . PRO A 1 81 ? 9.132 4.940 -7.362 1.00 94.62 81 PRO A C 1
ATOM 561 O O . PRO A 1 81 ? 9.658 5.128 -8.455 1.00 94.62 81 PRO A O 1
ATOM 564 N N . LEU A 1 82 ? 7.815 4.897 -7.185 1.00 95.88 82 LEU A N 1
ATOM 565 C CA . LEU A 1 82 ? 6.802 5.095 -8.219 1.00 95.88 82 LEU A CA 1
ATOM 566 C C . LEU A 1 82 ? 6.041 6.376 -7.879 1.00 95.88 82 LEU A C 1
ATOM 568 O O . LEU A 1 82 ? 5.229 6.379 -6.952 1.00 95.88 82 LEU A O 1
ATOM 572 N N . THR A 1 83 ? 6.318 7.456 -8.606 1.00 97.19 83 THR A N 1
ATOM 573 C CA . THR A 1 83 ? 5.823 8.803 -8.293 1.00 97.19 83 THR A CA 1
ATOM 574 C C . THR A 1 83 ? 5.063 9.407 -9.473 1.00 97.19 83 THR A C 1
ATOM 576 O O . THR A 1 83 ? 5.564 9.452 -10.593 1.00 97.19 83 THR A O 1
ATOM 579 N N . GLY A 1 84 ? 3.866 9.940 -9.231 1.00 97.19 84 GLY A N 1
ATOM 580 C CA . GLY A 1 84 ? 3.048 10.607 -10.251 1.00 97.19 84 GLY A CA 1
ATOM 581 C C . GLY A 1 84 ? 1.807 9.799 -10.616 1.00 97.19 84 GLY A C 1
ATOM 582 O O . GLY A 1 84 ? 1.120 9.297 -9.729 1.00 97.19 84 GLY A O 1
ATOM 583 N N . ARG A 1 85 ? 1.486 9.697 -11.911 1.00 97.88 85 ARG A N 1
ATOM 584 C CA . ARG A 1 85 ? 0.358 8.905 -12.424 1.00 97.88 85 ARG A CA 1
ATOM 585 C C . ARG A 1 85 ? 0.875 7.581 -12.972 1.00 97.88 85 ARG A C 1
ATOM 587 O O . ARG A 1 85 ? 1.289 7.502 -14.128 1.00 97.88 85 ARG A O 1
ATOM 594 N N . VAL A 1 86 ? 0.833 6.544 -12.147 1.00 96.94 86 VAL A N 1
ATOM 595 C CA . VAL A 1 86 ? 1.438 5.245 -12.454 1.00 96.94 86 VAL A CA 1
ATOM 596 C C . VAL A 1 86 ? 0.367 4.162 -12.545 1.00 96.94 86 VAL A C 1
ATOM 598 O O . VAL A 1 86 ? -0.458 4.017 -11.648 1.00 96.94 86 VAL A O 1
ATOM 601 N N . SER A 1 87 ? 0.396 3.364 -13.608 1.00 96.88 87 SER A N 1
ATOM 602 C CA . SER A 1 87 ? -0.442 2.171 -13.752 1.00 96.88 87 SER A CA 1
ATOM 603 C C . SER A 1 87 ? 0.424 0.947 -14.014 1.00 96.88 87 SER A C 1
ATOM 605 O O . SER A 1 87 ? 1.208 0.933 -14.963 1.00 96.88 87 SER A O 1
ATOM 607 N N . MET A 1 88 ? 0.286 -0.082 -13.183 1.00 95.75 88 MET A N 1
ATOM 608 C CA . MET A 1 88 ? 0.994 -1.348 -13.329 1.00 95.75 88 MET A CA 1
ATOM 609 C C . MET A 1 88 ? 0.006 -2.503 -13.446 1.00 95.75 88 MET A C 1
ATOM 611 O O . MET A 1 88 ? -0.787 -2.726 -12.533 1.00 95.75 88 MET A O 1
ATOM 615 N N . GLY A 1 89 ? 0.079 -3.275 -14.529 1.00 93.88 89 GLY A N 1
ATOM 616 C CA . GLY A 1 89 ? -0.716 -4.498 -14.682 1.00 93.88 89 GLY A CA 1
ATOM 617 C C . GLY A 1 89 ? -0.223 -5.631 -13.777 1.00 93.88 89 GLY A C 1
ATOM 618 O O . GLY A 1 89 ? -1.013 -6.420 -13.263 1.00 93.88 89 GLY A O 1
ATOM 619 N N . GLY A 1 90 ? 1.089 -5.695 -13.535 1.00 93.81 90 GLY A N 1
ATOM 620 C CA . GLY A 1 90 ? 1.721 -6.750 -12.753 1.00 93.81 90 GLY A CA 1
ATOM 621 C C . GLY A 1 90 ? 2.009 -6.408 -11.289 1.00 93.81 90 GLY A C 1
ATOM 622 O O . GLY A 1 90 ? 1.402 -5.549 -10.655 1.00 93.81 90 GLY A O 1
ATOM 623 N N . ALA A 1 91 ? 2.958 -7.159 -10.727 1.00 95.69 91 ALA A N 1
ATOM 624 C CA . ALA A 1 91 ? 3.442 -6.997 -9.359 1.00 95.69 91 ALA A CA 1
ATOM 625 C C . ALA A 1 91 ? 4.611 -6.003 -9.289 1.00 95.69 91 ALA A C 1
ATOM 627 O O . ALA A 1 91 ? 5.465 -6.012 -10.178 1.00 95.69 91 ALA A O 1
ATOM 628 N N . ASP A 1 92 ? 4.698 -5.267 -8.182 1.00 95.38 92 ASP A N 1
ATOM 629 C CA . ASP A 1 92 ? 5.867 -4.469 -7.805 1.00 95.38 92 ASP A CA 1
ATOM 630 C C . ASP A 1 92 ? 6.607 -5.136 -6.642 1.00 95.38 92 ASP A C 1
ATOM 632 O O . ASP A 1 92 ? 6.014 -5.556 -5.639 1.00 95.38 92 ASP A O 1
ATOM 636 N N . ARG A 1 93 ? 7.917 -5.314 -6.800 1.00 94.50 93 ARG A N 1
ATOM 637 C CA . ARG A 1 93 ? 8.775 -5.954 -5.801 1.00 94.50 93 ARG A CA 1
ATOM 638 C C . ARG A 1 93 ? 10.071 -5.180 -5.654 1.00 94.50 93 ARG A C 1
ATOM 640 O O . ARG A 1 93 ? 10.939 -5.282 -6.522 1.00 94.50 93 ARG A O 1
ATOM 647 N N . GLY A 1 94 ? 10.275 -4.559 -4.502 1.00 89.25 94 GLY A N 1
ATOM 648 C CA . GLY A 1 94 ? 11.566 -3.964 -4.206 1.00 89.25 94 GLY A CA 1
ATOM 649 C C . GLY A 1 94 ? 11.907 -3.794 -2.744 1.00 89.25 94 GLY A C 1
ATOM 650 O O . GLY A 1 94 ? 11.092 -4.048 -1.874 1.00 89.25 94 GLY A O 1
ATOM 651 N N . GLY A 1 95 ? 13.155 -3.447 -2.441 1.00 90.06 95 GLY A N 1
ATOM 652 C CA . GLY A 1 95 ? 13.574 -3.195 -1.058 1.00 90.06 95 GLY A CA 1
ATOM 653 C C . GLY A 1 95 ? 12.943 -1.908 -0.525 1.00 90.06 95 GLY A C 1
ATOM 654 O O . GLY A 1 95 ? 12.302 -1.903 0.526 1.00 90.06 95 GLY A O 1
ATOM 655 N N . LYS A 1 96 ? 13.079 -0.817 -1.286 1.00 94.06 96 LYS A N 1
ATOM 656 C CA . LYS A 1 96 ? 12.487 0.499 -1.003 1.00 94.06 96 LYS A CA 1
ATOM 657 C C . LYS A 1 96 ? 11.646 0.945 -2.202 1.00 94.06 96 LYS A C 1
ATOM 659 O O . LYS A 1 96 ? 12.213 1.398 -3.194 1.00 94.06 96 LYS A O 1
ATOM 664 N N . SER A 1 97 ? 10.325 0.835 -2.103 1.00 94.12 97 SER A N 1
ATOM 665 C CA . SER A 1 97 ? 9.409 1.040 -3.239 1.00 94.12 97 SER A CA 1
ATOM 666 C C . SER A 1 97 ? 8.209 1.903 -2.833 1.00 94.12 97 SER A C 1
ATOM 668 O O . SER A 1 97 ? 7.096 1.402 -2.698 1.00 94.12 97 SER A O 1
ATOM 670 N N . PRO A 1 98 ? 8.419 3.194 -2.520 1.00 96.44 98 PRO A N 1
ATOM 671 C CA . PRO A 1 98 ? 7.310 4.086 -2.204 1.00 96.44 98 PRO A CA 1
ATOM 672 C C . PRO A 1 98 ? 6.386 4.254 -3.421 1.00 96.44 98 PRO A C 1
ATOM 674 O O . PRO A 1 98 ? 6.871 4.445 -4.534 1.00 96.44 98 PRO A O 1
ATOM 677 N N . LEU A 1 99 ? 5.072 4.204 -3.198 1.00 97.62 99 LEU A N 1
ATOM 678 C CA . LEU A 1 99 ? 4.039 4.514 -4.189 1.00 97.62 99 LEU A CA 1
ATOM 679 C C . LEU A 1 99 ? 3.435 5.873 -3.832 1.00 97.62 99 LEU A C 1
ATOM 681 O O . LEU A 1 99 ? 2.770 5.983 -2.803 1.00 97.62 99 LEU A O 1
ATOM 685 N N . ILE A 1 100 ? 3.683 6.903 -4.639 1.00 98.12 100 ILE A N 1
ATOM 686 C CA . ILE A 1 100 ? 3.308 8.288 -4.329 1.00 98.12 100 ILE A CA 1
ATOM 687 C C . ILE A 1 100 ? 2.528 8.903 -5.495 1.00 98.12 100 ILE A C 1
ATOM 689 O O . ILE A 1 100 ? 2.994 8.922 -6.632 1.00 98.12 100 ILE A O 1
ATOM 693 N N . GLY A 1 101 ? 1.352 9.463 -5.214 1.00 98.00 101 GLY A N 1
ATOM 694 C CA . GLY A 1 101 ? 0.515 10.144 -6.205 1.00 98.00 101 GLY A CA 1
ATOM 695 C C . GLY A 1 101 ? -0.723 9.335 -6.576 1.00 98.00 101 GLY A C 1
ATOM 696 O O . GLY A 1 101 ? -1.459 8.896 -5.694 1.00 98.00 101 GLY A O 1
ATOM 697 N N . HIS A 1 102 ? -0.989 9.176 -7.872 1.00 98.38 102 HIS A N 1
ATOM 698 C CA . HIS A 1 102 ? -2.135 8.437 -8.408 1.00 98.38 102 HIS A CA 1
ATOM 699 C C . HIS A 1 102 ? -1.650 7.109 -8.993 1.00 98.38 102 HIS A C 1
ATOM 701 O O . HIS A 1 102 ? -1.218 7.042 -10.145 1.00 98.38 102 HIS A O 1
ATOM 707 N N . VAL A 1 103 ? -1.644 6.067 -8.162 1.00 98.25 103 VAL A N 1
ATOM 708 C CA . VAL A 1 103 ? -0.987 4.789 -8.471 1.00 98.25 103 VAL A CA 1
ATOM 709 C C . VAL A 1 103 ? -1.999 3.650 -8.471 1.00 98.25 103 VAL A C 1
ATOM 711 O O . VAL A 1 103 ? -2.731 3.465 -7.502 1.00 98.25 103 VAL A O 1
ATOM 714 N N . SER A 1 104 ? -2.012 2.848 -9.532 1.00 98.00 104 SER A N 1
ATOM 715 C CA . SER A 1 104 ? -2.796 1.613 -9.620 1.00 98.00 104 SER A CA 1
ATOM 716 C C . SER A 1 104 ? -1.884 0.416 -9.861 1.00 98.00 104 SER A C 1
ATOM 718 O O . SER A 1 104 ? -1.017 0.468 -10.735 1.00 98.00 104 SER A O 1
ATOM 720 N N . VAL A 1 105 ? -2.070 -0.660 -9.095 1.00 97.94 105 VAL A N 1
ATOM 721 C CA . VAL A 1 105 ? -1.303 -1.905 -9.218 1.00 97.94 105 VAL A CA 1
ATOM 722 C C . VAL A 1 105 ? -2.245 -3.104 -9.274 1.00 97.94 105 VAL A C 1
ATOM 724 O O . VAL A 1 105 ? -2.947 -3.400 -8.307 1.00 97.94 105 VAL A O 1
ATOM 727 N N . GLY A 1 106 ? -2.216 -3.828 -10.391 1.00 97.12 106 GLY A N 1
ATOM 728 C CA . GLY A 1 106 ? -3.014 -5.033 -10.635 1.00 97.12 106 GLY A CA 1
ATOM 729 C C . GLY A 1 106 ? -2.519 -6.285 -9.899 1.00 97.12 106 GLY A C 1
ATOM 730 O O . GLY A 1 106 ? -3.190 -7.315 -9.895 1.00 97.12 106 GLY A O 1
ATOM 731 N N . GLY A 1 107 ? -1.341 -6.224 -9.273 1.00 95.50 107 GLY A N 1
ATOM 732 C CA . GLY A 1 107 ? -0.698 -7.360 -8.622 1.00 95.50 107 GLY A CA 1
ATOM 733 C C . GLY A 1 107 ? -0.383 -7.172 -7.138 1.00 95.50 107 GLY A C 1
ATOM 734 O O . GLY A 1 107 ? -0.954 -6.364 -6.413 1.00 95.50 107 GLY A O 1
ATOM 735 N N . THR A 1 108 ? 0.559 -7.988 -6.657 1.00 97.44 108 THR A N 1
ATOM 736 C CA . THR A 1 108 ? 1.108 -7.866 -5.298 1.00 97.44 108 THR A CA 1
ATOM 737 C C . THR A 1 108 ? 2.184 -6.787 -5.258 1.00 97.44 108 THR A C 1
ATOM 739 O O . THR A 1 108 ? 3.097 -6.823 -6.080 1.00 97.44 108 THR A O 1
ATOM 742 N N . VAL A 1 109 ? 2.130 -5.916 -4.253 1.00 97.50 109 VAL A N 1
ATOM 743 C CA . VAL A 1 109 ? 3.179 -4.940 -3.936 1.00 97.50 109 VAL A CA 1
ATOM 744 C C . VAL A 1 109 ? 3.961 -5.440 -2.722 1.00 97.50 109 VAL A C 1
ATOM 746 O O . VAL A 1 109 ? 3.380 -5.734 -1.669 1.00 97.50 109 VAL A O 1
ATOM 749 N N . ARG A 1 110 ? 5.282 -5.585 -2.855 1.00 97.19 110 ARG A N 1
ATOM 750 C CA . ARG A 1 110 ? 6.146 -6.068 -1.771 1.00 97.19 110 ARG A CA 1
ATOM 751 C C . ARG A 1 110 ? 7.395 -5.213 -1.616 1.00 97.19 110 ARG A C 1
ATOM 753 O O . ARG A 1 110 ? 8.159 -5.105 -2.568 1.00 97.19 110 ARG A O 1
ATOM 760 N N . GLY A 1 111 ? 7.674 -4.769 -0.390 1.00 94.88 111 GLY A N 1
ATOM 761 C CA . GLY A 1 111 ? 8.975 -4.190 -0.066 1.00 94.88 111 GLY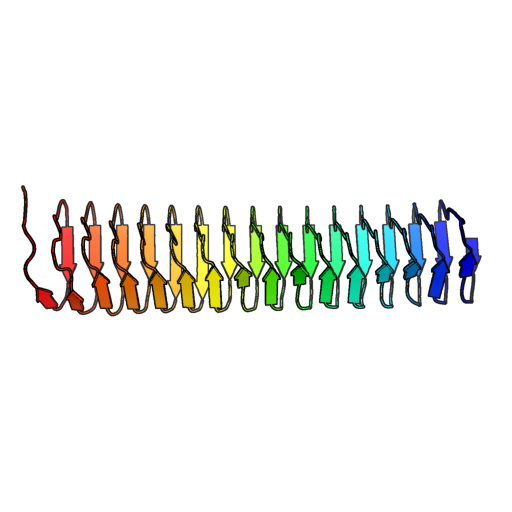 A CA 1
ATOM 762 C C . GLY A 1 111 ? 9.236 -3.867 1.392 1.00 94.88 111 GLY A C 1
ATOM 763 O O . GLY A 1 111 ? 8.311 -3.730 2.173 1.00 94.88 111 GLY A O 1
ATOM 764 N N . GLU A 1 112 ? 10.502 -3.776 1.790 1.00 95.69 112 GLU A N 1
ATOM 765 C CA . GLU A 1 112 ? 10.882 -3.521 3.187 1.00 95.69 112 GLU A CA 1
ATOM 766 C C . GLU A 1 112 ? 10.408 -2.135 3.655 1.00 95.69 112 GLU A C 1
ATOM 768 O O . GLU A 1 112 ? 9.782 -2.026 4.711 1.00 95.69 112 GLU A O 1
ATOM 773 N N . LYS A 1 113 ? 10.629 -1.092 2.842 1.00 96.56 113 LYS A N 1
ATOM 774 C CA . LYS A 1 113 ? 10.082 0.263 3.033 1.00 96.56 113 LYS A CA 1
ATOM 775 C C . LYS A 1 113 ? 9.139 0.591 1.879 1.00 96.56 113 LYS A C 1
ATOM 777 O O . LYS A 1 113 ? 9.587 0.801 0.754 1.00 96.56 113 LYS A O 1
ATOM 782 N N . LEU A 1 114 ? 7.844 0.622 2.166 1.00 96.88 114 LEU A N 1
ATOM 783 C CA . LEU A 1 114 ? 6.782 0.646 1.163 1.00 96.88 114 LEU A CA 1
ATOM 784 C C . LEU A 1 114 ? 5.646 1.604 1.571 1.00 96.88 114 LEU A C 1
ATOM 786 O O . LEU A 1 114 ? 4.548 1.137 1.878 1.00 96.88 114 LEU A O 1
ATOM 790 N N . PRO A 1 115 ? 5.892 2.922 1.667 1.00 97.50 115 PRO A N 1
ATOM 791 C CA . PRO A 1 115 ? 4.818 3.875 1.906 1.00 97.50 115 PRO A CA 1
ATOM 792 C C . PRO A 1 115 ? 3.913 3.978 0.669 1.00 97.50 115 PRO A C 1
ATOM 794 O O . PRO A 1 115 ? 4.404 4.073 -0.453 1.00 97.50 115 PRO A O 1
ATOM 797 N N . LEU A 1 116 ? 2.601 3.951 0.881 1.00 98.38 116 LEU A N 1
ATOM 798 C CA . LEU A 1 116 ? 1.563 4.179 -0.122 1.00 98.38 116 LEU A CA 1
ATOM 799 C C . LEU A 1 116 ? 0.898 5.512 0.219 1.00 98.38 116 LEU A C 1
ATOM 801 O O . LEU A 1 116 ? 0.176 5.586 1.210 1.00 98.38 116 LEU A O 1
ATOM 805 N N . ILE A 1 117 ? 1.172 6.558 -0.558 1.00 98.44 117 ILE A N 1
ATOM 806 C CA . ILE A 1 117 ? 0.774 7.937 -0.254 1.00 98.44 117 ILE A CA 1
ATOM 807 C C . ILE A 1 117 ? 0.011 8.536 -1.440 1.00 98.44 117 ILE A C 1
ATOM 809 O O . ILE A 1 117 ? 0.500 8.537 -2.567 1.00 98.44 117 ILE A O 1
ATOM 813 N N . GLY A 1 118 ? -1.171 9.094 -1.182 1.00 98.25 118 GLY A N 1
ATOM 814 C CA . GLY A 1 118 ? -2.007 9.744 -2.196 1.00 98.25 118 GLY A CA 1
ATOM 815 C C . GLY A 1 118 ? -3.231 8.906 -2.555 1.00 98.25 118 GLY A C 1
ATOM 816 O O . GLY A 1 118 ? -3.904 8.381 -1.669 1.00 98.25 118 GLY A O 1
ATOM 817 N N . ARG A 1 119 ? -3.552 8.798 -3.848 1.00 98.56 119 ARG A N 1
ATOM 818 C CA . ARG A 1 119 ? -4.649 7.968 -4.363 1.00 98.56 119 ARG A CA 1
ATOM 819 C C . ARG A 1 119 ? -4.079 6.668 -4.918 1.00 98.56 119 ARG A C 1
ATOM 821 O O . ARG A 1 119 ? -3.689 6.601 -6.080 1.00 98.56 119 ARG A O 1
ATOM 828 N N . VAL A 1 120 ? -4.034 5.640 -4.075 1.00 98.56 120 VAL A N 1
ATOM 829 C CA . VAL A 1 120 ? -3.393 4.361 -4.402 1.00 98.56 120 VAL A CA 1
ATOM 830 C C . VAL A 1 120 ? -4.418 3.230 -4.418 1.00 98.56 120 VAL A C 1
ATOM 832 O O . VAL A 1 120 ? -5.172 3.053 -3.464 1.00 98.56 120 VAL A O 1
ATOM 835 N N . SER A 1 121 ? -4.430 2.434 -5.482 1.00 98.38 121 SER A N 1
ATOM 836 C CA . SER A 1 121 ? -5.224 1.210 -5.581 1.00 98.38 121 SER A CA 1
ATOM 837 C C . SER A 1 121 ? -4.319 0.008 -5.826 1.00 98.38 121 SER A C 1
ATOM 839 O O . SER A 1 121 ? -3.468 0.032 -6.713 1.00 98.38 121 SER A O 1
ATOM 841 N N . VAL A 1 122 ? -4.493 -1.046 -5.034 1.00 98.44 122 VAL A N 1
ATOM 842 C CA . VAL A 1 122 ? -3.798 -2.326 -5.204 1.00 98.44 122 VAL A CA 1
ATOM 843 C C . VAL A 1 122 ? -4.843 -3.431 -5.210 1.00 98.44 122 VAL A C 1
ATOM 845 O O . VAL A 1 122 ? -5.440 -3.711 -4.175 1.00 98.44 122 VAL A O 1
ATOM 848 N N . SER A 1 123 ? -5.074 -4.093 -6.340 1.00 97.75 123 SER A N 1
ATOM 849 C CA . SER A 1 123 ? -6.049 -5.198 -6.393 1.00 97.75 123 SER A CA 1
ATOM 850 C C . SER A 1 123 ? -5.571 -6.425 -5.603 1.00 97.75 123 SER A C 1
ATOM 852 O O . SER A 1 123 ? -6.376 -7.173 -5.053 1.00 97.75 123 SER A O 1
ATOM 854 N N . GLY A 1 124 ? -4.252 -6.628 -5.518 1.00 96.94 124 GLY A N 1
ATOM 855 C CA . GLY A 1 124 ? -3.634 -7.770 -4.856 1.00 96.94 124 GLY A CA 1
ATOM 856 C C . GLY A 1 124 ? -3.299 -7.557 -3.376 1.00 96.94 124 GLY A C 1
ATOM 857 O O . GLY A 1 124 ? -4.054 -7.003 -2.581 1.00 96.94 124 GLY A O 1
ATOM 858 N N . LYS A 1 125 ? -2.137 -8.084 -2.971 1.00 97.88 125 LYS A N 1
ATOM 859 C CA . LYS A 1 125 ? -1.637 -8.036 -1.587 1.00 97.88 125 LYS A CA 1
ATOM 860 C C . LYS A 1 125 ? -0.613 -6.916 -1.427 1.00 97.88 125 LYS A C 1
ATOM 862 O O . LYS A 1 125 ? 0.189 -6.692 -2.328 1.00 97.88 125 LYS A O 1
ATOM 867 N N . VAL A 1 126 ? -0.555 -6.321 -0.241 1.00 98.00 126 VAL A N 1
ATOM 868 C CA . VAL A 1 126 ? 0.506 -5.391 0.170 1.00 98.00 126 VAL A CA 1
ATOM 869 C C . VAL A 1 126 ? 1.308 -6.040 1.294 1.00 98.00 126 VAL A C 1
ATOM 871 O O . VAL A 1 126 ? 0.749 -6.440 2.319 1.00 98.00 126 VAL A O 1
ATOM 874 N N . ARG A 1 127 ? 2.623 -6.192 1.114 1.00 97.19 127 ARG A N 1
ATOM 875 C CA . ARG A 1 127 ? 3.508 -6.772 2.135 1.00 97.19 127 ARG A CA 1
ATOM 876 C C . ARG A 1 127 ? 4.782 -5.955 2.299 1.00 97.19 127 ARG A C 1
ATOM 878 O O . ARG A 1 127 ? 5.604 -5.936 1.389 1.00 97.19 127 ARG A O 1
ATOM 885 N N . GLY A 1 128 ? 5.025 -5.431 3.492 1.00 93.62 128 GLY A N 1
ATOM 886 C CA . GLY A 1 128 ? 6.295 -4.777 3.781 1.00 93.62 128 GLY A CA 1
ATOM 887 C C . GLY A 1 128 ? 6.695 -4.731 5.240 1.00 93.62 128 GLY A C 1
ATOM 888 O O . GLY A 1 128 ? 5.978 -5.250 6.079 1.00 93.62 128 GLY A O 1
ATOM 889 N N . GLY A 1 129 ? 7.869 -4.185 5.547 1.00 93.62 129 GLY A N 1
ATOM 890 C CA . GLY A 1 129 ? 8.300 -3.973 6.934 1.00 93.62 129 GLY A CA 1
ATOM 891 C C . GLY A 1 129 ? 7.673 -2.693 7.488 1.00 93.62 129 GLY A C 1
ATOM 892 O O . GLY A 1 129 ? 6.854 -2.725 8.406 1.00 93.62 129 GLY A O 1
ATOM 893 N N . LYS A 1 130 ? 8.005 -1.560 6.860 1.00 96.19 130 LYS A N 1
ATOM 894 C CA . LYS A 1 130 ? 7.459 -0.224 7.135 1.00 96.19 130 LYS A CA 1
ATOM 895 C C . LYS A 1 130 ? 6.594 0.218 5.959 1.00 96.19 130 LYS A C 1
ATOM 897 O O . LYS A 1 130 ? 7.127 0.591 4.914 1.00 96.19 130 LYS A O 1
ATOM 902 N N . SER A 1 131 ? 5.277 0.178 6.126 1.00 95.94 131 SER A N 1
ATOM 903 C CA . SER A 1 131 ? 4.325 0.360 5.026 1.00 95.94 131 SER A CA 1
ATOM 904 C C . SER A 1 131 ? 3.162 1.277 5.412 1.00 95.94 131 SER A C 1
ATOM 906 O O . SER A 1 131 ? 2.043 0.802 5.547 1.00 95.94 131 SER A O 1
ATOM 908 N N . PRO A 1 132 ? 3.386 2.579 5.652 1.00 97.31 132 PRO A N 1
ATOM 909 C CA . PRO A 1 132 ? 2.277 3.490 5.914 1.00 97.31 132 PRO A CA 1
ATOM 910 C C . PRO A 1 132 ? 1.349 3.587 4.694 1.00 97.31 132 PRO A C 1
ATOM 912 O O . PRO A 1 132 ? 1.828 3.714 3.570 1.00 97.31 132 PRO A O 1
ATOM 915 N N . LEU A 1 133 ? 0.037 3.521 4.915 1.00 98.12 133 LEU A N 1
ATOM 916 C CA . LEU A 1 133 ? -1.009 3.757 3.917 1.00 98.12 133 LEU A CA 1
ATOM 917 C C . LEU A 1 133 ? -1.663 5.097 4.259 1.00 98.12 133 LEU A C 1
ATOM 919 O O . LEU A 1 133 ? -2.368 5.183 5.261 1.00 98.12 133 LEU A O 1
ATOM 923 N N . ILE A 1 134 ? -1.403 6.136 3.468 1.00 98.31 134 ILE A N 1
ATOM 924 C CA . ILE A 1 134 ? -1.799 7.518 3.762 1.00 98.31 134 ILE A CA 1
ATOM 925 C C . ILE A 1 134 ? -2.562 8.110 2.574 1.00 98.31 134 ILE A C 1
ATOM 927 O O . ILE A 1 134 ? -2.079 8.096 1.443 1.00 98.31 134 ILE A O 1
ATOM 931 N N . GLY A 1 135 ? -3.735 8.685 2.833 1.00 98.12 135 GLY A N 1
ATOM 932 C CA . GLY A 1 135 ? -4.566 9.338 1.819 1.00 98.12 135 GLY A CA 1
ATOM 933 C C . GLY A 1 135 ? -5.771 8.487 1.430 1.00 98.12 135 GLY A C 1
ATOM 934 O O . GLY A 1 135 ? -6.450 7.953 2.303 1.00 98.12 135 GLY A O 1
ATOM 935 N N . ARG A 1 136 ? -6.064 8.375 0.130 1.00 98.50 136 ARG A N 1
ATOM 936 C CA . ARG A 1 136 ? -7.166 7.564 -0.408 1.00 98.50 136 ARG A CA 1
ATOM 937 C C . ARG A 1 136 ? -6.621 6.242 -0.938 1.00 98.50 136 ARG A C 1
ATOM 939 O O . ARG A 1 136 ? -6.271 6.137 -2.114 1.00 98.50 136 ARG A O 1
ATOM 946 N N . VAL A 1 137 ? -6.546 5.239 -0.069 1.00 98.56 137 VAL A N 1
ATOM 947 C CA . VAL A 1 137 ? -5.926 3.946 -0.385 1.00 98.56 137 VAL A CA 1
ATOM 948 C C . VAL A 1 137 ? -6.969 2.834 -0.409 1.00 98.56 137 VAL A C 1
ATOM 950 O O . VAL A 1 137 ? -7.733 2.674 0.536 1.00 98.56 137 VAL A O 1
ATOM 953 N N . SER A 1 138 ? -6.985 2.031 -1.471 1.00 98.38 138 SER A N 1
ATOM 954 C CA . SER A 1 138 ? -7.814 0.826 -1.567 1.00 98.38 138 SER A CA 1
ATOM 955 C C . SER A 1 138 ? -6.946 -0.400 -1.831 1.00 98.38 138 SER A C 1
ATOM 957 O O . SER A 1 138 ? -6.125 -0.389 -2.751 1.00 98.38 138 SER A O 1
ATOM 959 N N . VAL A 1 139 ? -7.117 -1.456 -1.034 1.00 98.44 139 VAL A N 1
ATOM 960 C CA . VAL A 1 139 ? -6.420 -2.735 -1.214 1.00 98.44 139 VAL A CA 1
ATOM 961 C C . VAL A 1 139 ? -7.430 -3.875 -1.288 1.00 98.44 139 VAL A C 1
ATOM 963 O O . VAL A 1 139 ? -8.130 -4.149 -0.319 1.00 98.44 139 VAL A O 1
ATOM 966 N N . GLY A 1 140 ? -7.471 -4.582 -2.416 1.00 97.69 140 GLY A N 1
ATOM 967 C CA . GLY A 1 140 ? -8.392 -5.700 -2.653 1.00 97.69 140 GLY A CA 1
ATOM 968 C C . GLY A 1 140 ? -8.024 -6.998 -1.925 1.00 97.69 140 GLY A C 1
ATOM 969 O O . GLY A 1 140 ? -8.792 -7.953 -1.939 1.00 97.69 140 GLY A O 1
ATOM 970 N N . GLY A 1 141 ? -6.851 -7.060 -1.288 1.00 95.88 141 GLY A N 1
ATOM 971 C CA . GLY A 1 141 ? -6.346 -8.268 -0.645 1.00 95.88 141 GLY A CA 1
ATOM 972 C C . GLY A 1 141 ? -5.752 -8.063 0.748 1.00 95.88 141 GLY A C 1
ATOM 973 O O . GLY A 1 141 ? -6.140 -7.204 1.534 1.00 95.88 141 GLY A O 1
ATOM 974 N N . LYS A 1 142 ? -4.798 -8.933 1.102 1.00 97.56 142 LYS A N 1
ATOM 975 C CA . LYS A 1 142 ? -4.153 -8.926 2.427 1.00 97.56 142 LYS A CA 1
ATOM 976 C C . LYS A 1 142 ? -3.128 -7.793 2.520 1.00 97.56 142 LYS A C 1
ATOM 978 O O . LYS A 1 142 ? -2.273 -7.685 1.642 1.00 97.56 142 LYS A O 1
ATOM 983 N N . VAL A 1 143 ? -3.134 -7.064 3.633 1.00 97.94 143 VAL A N 1
ATOM 984 C CA . VAL A 1 143 ? -2.124 -6.057 3.987 1.00 97.94 143 VAL A CA 1
ATOM 985 C C . VAL A 1 143 ? -1.338 -6.554 5.198 1.00 97.94 143 VAL A C 1
ATOM 987 O O . VAL A 1 143 ? -1.915 -6.883 6.238 1.00 97.94 143 VAL A O 1
ATOM 990 N N . ARG A 1 144 ? -0.013 -6.651 5.080 1.00 97.19 144 ARG A N 1
ATOM 991 C CA . ARG A 1 144 ? 0.863 -7.082 6.177 1.00 97.19 144 ARG A CA 1
ATOM 992 C C . ARG A 1 144 ? 2.083 -6.181 6.299 1.00 97.19 144 ARG A C 1
ATOM 994 O O . ARG A 1 144 ? 2.804 -6.021 5.318 1.00 97.19 144 ARG A O 1
ATOM 1001 N N . GLY A 1 145 ? 2.384 -5.746 7.519 1.00 94.62 145 GLY A N 1
ATOM 1002 C CA . GLY A 1 145 ? 3.720 -5.266 7.849 1.00 94.62 145 GLY A CA 1
ATOM 1003 C C . GLY A 1 145 ? 4.064 -5.272 9.324 1.00 94.62 145 GLY A C 1
ATOM 1004 O O . GLY A 1 145 ? 3.327 -5.836 10.118 1.00 94.62 145 GLY A O 1
ATOM 1005 N N . GLU A 1 146 ? 5.213 -4.723 9.694 1.00 93.75 146 GLU A N 1
ATOM 1006 C CA . GLU A 1 146 ? 5.602 -4.549 11.100 1.00 93.75 146 GLU A CA 1
ATOM 1007 C C . GLU A 1 146 ? 5.092 -3.199 11.605 1.00 93.75 146 GLU A C 1
ATOM 1009 O O . GLU A 1 146 ? 4.352 -3.137 12.587 1.00 93.75 146 GLU A O 1
ATOM 1014 N N . LYS A 1 147 ? 5.407 -2.119 10.876 1.00 95.81 147 LYS A N 1
ATOM 1015 C CA . LYS A 1 147 ? 4.887 -0.761 11.097 1.00 95.81 147 LYS A CA 1
ATOM 1016 C C . LYS A 1 147 ? 3.951 -0.391 9.952 1.00 95.81 147 LYS A C 1
ATOM 1018 O O . LYS A 1 147 ? 4.408 -0.089 8.850 1.00 95.81 147 LYS A O 1
ATOM 1023 N N . LEU A 1 148 ? 2.653 -0.435 10.218 1.00 96.50 148 LEU A N 1
ATOM 1024 C CA . LEU A 1 148 ? 1.596 -0.346 9.216 1.00 96.50 148 LEU A CA 1
ATOM 1025 C C . LEU A 1 148 ? 0.524 0.668 9.660 1.00 96.50 148 LEU A C 1
ATOM 1027 O O . LEU A 1 148 ? -0.575 0.253 10.007 1.00 96.50 148 LEU A O 1
ATOM 1031 N N . PRO A 1 149 ? 0.820 1.979 9.734 1.00 96.38 149 PRO A N 1
ATOM 1032 C CA . PRO A 1 149 ? -0.216 2.974 9.992 1.00 96.38 149 PRO A CA 1
ATOM 1033 C C . PRO A 1 149 ? -1.138 3.111 8.771 1.00 96.38 149 PRO A C 1
ATOM 1035 O O . PRO A 1 149 ? -0.660 3.162 7.637 1.00 96.38 149 PRO A O 1
ATOM 1038 N N . LEU A 1 150 ? -2.446 3.152 9.002 1.00 97.25 150 LEU A N 1
ATOM 1039 C CA . LEU A 1 150 ? -3.481 3.410 8.002 1.00 97.25 150 LEU A CA 1
ATOM 1040 C C . LEU A 1 150 ? -4.131 4.748 8.355 1.00 97.25 150 LEU A C 1
ATOM 1042 O O . LEU A 1 150 ? -4.828 4.828 9.363 1.00 97.25 150 LEU A O 1
ATOM 1046 N N . THR A 1 151 ? -3.913 5.776 7.539 1.00 97.44 151 THR A N 1
ATOM 1047 C CA . THR A 1 151 ? -4.362 7.145 7.817 1.00 97.44 151 THR A CA 1
ATOM 1048 C C . THR A 1 151 ? -5.118 7.735 6.627 1.00 97.44 151 THR A C 1
ATOM 1050 O O . THR A 1 151 ? -4.620 7.723 5.501 1.00 97.44 151 THR A O 1
ATOM 1053 N N . GLY A 1 152 ? -6.294 8.313 6.870 1.00 97.38 152 GLY A N 1
ATOM 1054 C CA . GLY A 1 152 ? -7.117 8.961 5.840 1.00 97.38 152 GLY A CA 1
ATOM 1055 C C . GLY A 1 152 ? -8.315 8.107 5.431 1.00 97.38 152 GLY A C 1
ATOM 1056 O O . GLY A 1 152 ? -8.989 7.557 6.295 1.00 97.38 152 GLY A O 1
ATOM 1057 N N . HIS A 1 153 ? -8.590 8.006 4.129 1.00 98.06 153 HIS A N 1
ATOM 1058 C CA . HIS A 1 153 ? -9.664 7.184 3.561 1.00 98.06 153 HIS A CA 1
ATOM 1059 C C . HIS A 1 153 ? -9.095 5.854 3.064 1.00 98.06 153 HIS A C 1
ATOM 1061 O O . HIS A 1 153 ? -8.678 5.735 1.908 1.00 98.06 153 HIS A O 1
ATOM 1067 N N . VAL A 1 154 ? -9.063 4.850 3.939 1.00 98.19 154 VAL A N 1
ATOM 1068 C CA . VAL A 1 154 ? -8.444 3.553 3.643 1.00 98.19 154 VAL A CA 1
ATOM 1069 C C . VAL A 1 154 ? -9.492 2.446 3.616 1.00 98.19 154 VAL A C 1
ATOM 1071 O O . VAL A 1 154 ? -10.203 2.240 4.592 1.00 98.19 154 VAL A O 1
ATOM 1074 N N . SER A 1 155 ? -9.552 1.692 2.519 1.00 98.06 155 SER A N 1
ATOM 1075 C CA . SER A 1 155 ? -10.393 0.499 2.388 1.00 98.06 155 SER A CA 1
ATOM 1076 C C . SER A 1 155 ? -9.536 -0.739 2.149 1.00 98.06 155 SER A C 1
ATOM 1078 O O . SER A 1 155 ? -8.670 -0.735 1.273 1.00 98.06 155 SER A O 1
ATOM 1080 N N . VAL A 1 156 ? -9.772 -1.812 2.905 1.00 98.00 156 VAL A N 1
ATOM 1081 C CA . VAL A 1 156 ? -9.083 -3.096 2.718 1.00 98.00 156 VAL A CA 1
ATOM 1082 C C . VAL A 1 156 ? -10.079 -4.247 2.666 1.00 98.00 156 VAL A C 1
ATOM 1084 O O . VAL A 1 156 ? -10.693 -4.592 3.676 1.00 98.00 156 VAL A O 1
ATOM 1087 N N . SER A 1 157 ? -10.153 -4.921 1.522 1.00 96.88 157 SER A N 1
ATOM 1088 C CA . SER A 1 157 ? -10.999 -6.100 1.319 1.00 96.88 157 SER A CA 1
ATOM 1089 C C . SER A 1 157 ? -10.281 -7.391 1.723 1.00 96.88 157 SER A C 1
ATOM 1091 O O . SER A 1 157 ? -10.061 -8.300 0.924 1.00 96.88 157 SER A O 1
ATOM 1093 N N . GLY A 1 158 ? -9.823 -7.478 2.974 1.00 94.69 158 GLY A N 1
ATOM 1094 C CA . GLY A 1 158 ? -9.059 -8.639 3.415 1.00 94.69 158 GLY A CA 1
ATOM 1095 C C . GLY A 1 158 ? -8.504 -8.573 4.832 1.00 94.69 158 GLY A C 1
ATOM 1096 O O . GLY A 1 158 ? -9.024 -7.918 5.730 1.00 94.69 158 GLY A O 1
ATOM 1097 N N . LYS A 1 159 ? -7.427 -9.336 5.066 1.00 96.31 159 LYS A N 1
ATOM 1098 C CA . LYS A 1 159 ? -6.755 -9.389 6.375 1.00 96.31 159 LYS A CA 1
ATOM 1099 C C . LYS A 1 159 ? -5.720 -8.271 6.479 1.00 96.31 159 LYS A C 1
ATOM 1101 O O . LYS A 1 159 ? -4.828 -8.209 5.635 1.00 96.31 159 LYS A O 1
ATOM 1106 N N . VAL A 1 160 ? -5.775 -7.497 7.558 1.00 97.00 160 VAL A N 1
ATOM 1107 C CA . VAL A 1 160 ? -4.783 -6.482 7.932 1.00 97.00 160 VAL A CA 1
ATOM 1108 C C . VAL A 1 160 ? -3.989 -6.991 9.135 1.00 97.00 160 VAL A C 1
ATOM 1110 O O . VAL A 1 160 ? -4.564 -7.321 10.175 1.00 97.00 160 VAL A O 1
ATOM 1113 N N . ARG A 1 161 ? -2.663 -7.100 9.002 1.00 96.31 161 ARG A N 1
ATOM 1114 C CA . ARG A 1 161 ? -1.776 -7.563 10.081 1.00 96.31 161 ARG A CA 1
ATOM 1115 C C . ARG A 1 161 ? -0.575 -6.637 10.263 1.00 96.31 161 ARG A C 1
ATOM 1117 O O . ARG A 1 161 ? 0.202 -6.476 9.329 1.00 96.31 161 ARG A O 1
ATOM 1124 N N . GLY A 1 162 ? -0.393 -6.116 11.473 1.00 93.62 162 GLY A N 1
ATOM 1125 C CA . GLY A 1 162 ? 0.668 -5.163 11.814 1.00 93.62 162 GLY A CA 1
ATOM 1126 C C . GLY A 1 162 ? 1.116 -5.284 13.264 1.00 93.62 162 GLY A C 1
ATOM 1127 O O . GLY A 1 162 ? 0.263 -5.448 14.117 1.00 93.62 162 GLY A O 1
ATOM 1128 N N . GLU A 1 163 ? 2.402 -5.199 13.603 1.00 90.88 163 GLU A N 1
ATOM 1129 C CA . GLU A 1 163 ? 2.789 -5.117 15.027 1.00 90.88 163 GLU A CA 1
ATOM 1130 C C . GLU A 1 163 ? 2.377 -3.764 15.620 1.00 90.88 163 GLU A C 1
ATOM 1132 O O . GLU A 1 163 ? 1.661 -3.711 16.627 1.00 90.88 163 GLU A O 1
ATOM 1137 N N . LYS A 1 164 ? 2.754 -2.679 14.932 1.00 93.12 164 LYS A N 1
ATOM 1138 C CA . LYS A 1 164 ? 2.288 -1.304 15.160 1.00 93.12 164 LYS A CA 1
ATOM 1139 C C . LYS A 1 164 ? 1.304 -0.940 14.049 1.00 93.12 164 LYS A C 1
ATOM 1141 O O . LYS A 1 164 ? 1.722 -0.758 12.905 1.00 93.12 164 LYS A O 1
ATOM 1146 N N . LEU A 1 165 ? 0.017 -0.871 14.381 1.00 93.81 165 LEU A N 1
ATOM 1147 C CA . LEU A 1 165 ? -1.079 -0.805 13.407 1.00 93.81 165 LEU A CA 1
ATOM 1148 C C . LEU A 1 165 ? -2.105 0.287 13.766 1.00 93.81 165 LEU A C 1
ATOM 1150 O O . LEU A 1 165 ? -3.259 -0.041 14.011 1.00 93.81 165 LEU A O 1
ATOM 1154 N N . PRO A 1 166 ? -1.726 1.573 13.864 1.00 94.12 166 PRO A N 1
ATOM 1155 C CA . PRO A 1 166 ? -2.719 2.617 14.088 1.00 94.12 166 PRO A CA 1
ATOM 1156 C C . PRO A 1 166 ? -3.613 2.779 12.855 1.00 94.12 166 PRO A C 1
ATOM 1158 O O . PRO A 1 166 ? -3.116 2.839 11.731 1.00 94.12 166 PRO A O 1
ATOM 1161 N N . LEU A 1 167 ? -4.924 2.815 13.073 1.00 94.56 167 LEU A N 1
ATOM 1162 C CA . LEU A 1 167 ? -5.950 3.079 12.069 1.00 94.56 167 LEU A CA 1
ATOM 1163 C C . LEU A 1 167 ? -6.610 4.409 12.430 1.00 94.56 167 LEU A C 1
ATOM 1165 O O . LEU A 1 167 ? -7.315 4.483 13.433 1.00 94.56 167 LEU A O 1
ATOM 1169 N N . THR A 1 168 ? -6.391 5.438 11.617 1.00 95.06 168 THR A N 1
ATOM 1170 C CA . THR A 1 168 ? -6.840 6.807 11.890 1.00 95.06 168 THR A CA 1
ATOM 1171 C C . THR A 1 168 ? -7.601 7.388 10.697 1.00 95.06 168 THR A C 1
ATOM 1173 O O . THR A 1 168 ? -7.116 7.359 9.567 1.00 95.06 168 THR A O 1
ATOM 1176 N N . GLY A 1 169 ? -8.772 7.978 10.936 1.00 95.31 169 GLY A N 1
ATOM 1177 C CA . GLY A 1 169 ? -9.595 8.617 9.901 1.00 95.31 169 GLY A CA 1
ATOM 1178 C C . GLY A 1 169 ? -10.786 7.756 9.484 1.00 95.31 169 GLY A C 1
ATOM 1179 O O . GLY A 1 169 ? -11.453 7.185 10.342 1.00 95.31 169 GLY A O 1
ATOM 1180 N N . HIS A 1 170 ? -11.068 7.681 8.183 1.00 96.94 170 HIS A N 1
ATOM 1181 C CA . HIS A 1 170 ? -12.144 6.877 7.598 1.00 96.94 170 HIS A CA 1
ATOM 1182 C C . HIS A 1 170 ? -11.590 5.541 7.098 1.00 96.94 170 HIS A C 1
ATOM 1184 O O . HIS A 1 170 ? -11.174 5.413 5.943 1.00 96.94 170 HIS A O 1
ATOM 1190 N N . VAL A 1 171 ? -11.574 4.536 7.972 1.00 96.88 171 VAL A N 1
ATOM 1191 C CA . VAL A 1 171 ? -10.993 3.225 7.662 1.00 96.88 171 VAL A CA 1
ATOM 1192 C C . VAL A 1 171 ? -12.080 2.156 7.596 1.00 96.88 171 VAL A C 1
ATOM 1194 O O . VAL A 1 171 ? -12.847 1.985 8.537 1.00 96.88 171 VAL A O 1
ATOM 1197 N N . SER A 1 172 ? -12.124 1.400 6.502 1.00 96.75 172 SER A N 1
ATOM 1198 C CA . SER A 1 172 ? -12.998 0.237 6.339 1.00 96.75 172 SER A CA 1
ATOM 1199 C C . SER A 1 172 ? -12.171 -1.017 6.080 1.00 96.75 172 SER A C 1
ATOM 1201 O O . SER A 1 172 ? -11.293 -1.028 5.214 1.00 96.75 172 SER A O 1
ATOM 1203 N N . VAL A 1 173 ? -12.426 -2.089 6.830 1.00 96.75 173 VAL A N 1
ATOM 1204 C CA . VAL A 1 173 ? -11.759 -3.384 6.635 1.00 96.75 173 VAL A CA 1
ATOM 1205 C C . VAL A 1 173 ? -12.792 -4.500 6.563 1.00 96.75 173 VAL A C 1
ATOM 1207 O O . VAL A 1 173 ? -13.392 -4.852 7.579 1.00 96.75 173 VAL A O 1
ATOM 1210 N N . SER A 1 174 ? -12.934 -5.134 5.396 1.00 95.44 174 SER A N 1
ATOM 1211 C CA . SER A 1 174 ? -13.760 -6.336 5.247 1.00 95.44 174 SER A CA 1
ATOM 1212 C C . SER A 1 174 ? -12.954 -7.605 5.514 1.00 95.44 174 SER A C 1
ATOM 1214 O O . SER A 1 174 ? -12.518 -8.327 4.611 1.00 95.44 174 SER A O 1
ATOM 1216 N N . GLY A 1 175 ? -12.686 -7.869 6.790 1.00 93.19 175 GLY A N 1
ATOM 1217 C CA . GLY A 1 175 ? -11.944 -9.054 7.188 1.00 93.19 175 GLY A CA 1
ATOM 1218 C C . GLY A 1 175 ? -11.407 -9.002 8.609 1.00 93.19 175 GLY A C 1
ATOM 1219 O O . GLY A 1 175 ? -12.090 -8.629 9.557 1.00 93.19 175 GLY A O 1
ATOM 1220 N N . LYS A 1 176 ? -10.170 -9.479 8.789 1.00 93.69 176 LYS A N 1
ATOM 1221 C CA . LYS A 1 176 ? -9.550 -9.596 10.118 1.00 93.69 176 LYS A CA 1
ATOM 1222 C C . LYS A 1 176 ? -8.491 -8.521 10.306 1.00 93.69 176 LYS A C 1
ATOM 1224 O O . LYS A 1 176 ? -7.554 -8.469 9.512 1.00 93.69 176 LYS A O 1
ATOM 1229 N N . VAL A 1 177 ? -8.580 -7.770 11.398 1.00 94.06 177 VAL A N 1
ATOM 1230 C CA . VAL A 1 177 ? -7.545 -6.838 11.861 1.00 94.06 177 VAL A CA 1
ATOM 1231 C C . VAL A 1 177 ? -6.796 -7.488 13.019 1.00 94.06 177 VAL A C 1
ATOM 1233 O O . VAL A 1 177 ? -7.392 -7.867 14.028 1.00 94.06 177 VAL A O 1
ATOM 1236 N N . ARG A 1 178 ? -5.480 -7.660 12.882 1.00 93.50 178 ARG A N 1
ATOM 1237 C CA . ARG A 1 178 ? -4.630 -8.201 13.950 1.00 93.50 178 ARG A CA 1
ATOM 1238 C C . ARG A 1 178 ? -3.386 -7.350 14.144 1.00 93.50 178 ARG A C 1
ATOM 1240 O O . ARG A 1 178 ? -2.572 -7.258 13.228 1.00 93.50 178 ARG A O 1
ATOM 1247 N N . GLY A 1 179 ? -3.157 -6.874 15.362 1.00 88.25 179 GLY A N 1
ATOM 1248 C CA . GLY A 1 179 ? -1.875 -6.268 15.696 1.00 88.25 179 GLY A CA 1
ATOM 1249 C C . GLY A 1 179 ? -1.492 -6.299 17.159 1.00 88.25 179 GLY A C 1
ATOM 1250 O O . GLY A 1 179 ? -2.292 -6.712 17.981 1.00 88.25 179 GLY A O 1
ATOM 1251 N N . GLY A 1 180 ? -0.258 -5.917 17.486 1.00 82.69 180 GLY A N 1
ATOM 1252 C CA . GLY A 1 180 ? 0.162 -5.783 18.886 1.00 82.69 180 GLY A CA 1
ATOM 1253 C C . GLY A 1 180 ? -0.521 -4.572 19.517 1.00 82.69 180 GLY A C 1
ATOM 1254 O O . GLY A 1 180 ? -1.216 -4.684 20.525 1.00 82.69 180 GLY A O 1
ATOM 1255 N N . LYS A 1 181 ? -0.412 -3.421 18.845 1.00 82.81 181 LYS A N 1
ATOM 1256 C CA . LYS A 1 181 ? -1.049 -2.160 19.247 1.00 82.81 181 LYS A CA 1
ATOM 1257 C C . LYS A 1 181 ? -1.819 -1.554 18.067 1.00 82.81 181 LYS A C 1
ATOM 1259 O O . LYS A 1 181 ? -1.212 -0.785 17.315 1.00 82.81 181 LYS A O 1
ATOM 1264 N N . PRO A 1 182 ? -3.097 -1.920 17.848 1.00 81.44 182 PRO A N 1
ATOM 1265 C CA . PRO A 1 182 ? -3.931 -1.285 16.843 1.00 81.44 182 PRO A CA 1
ATOM 1266 C C . PRO A 1 182 ? -4.900 -0.270 17.471 1.00 81.44 182 PRO A C 1
ATOM 1268 O O . PRO A 1 182 ? -6.044 -0.637 17.744 1.00 81.44 182 PRO A O 1
ATOM 1271 N N . PRO A 1 183 ? -4.472 0.981 17.743 1.00 85.81 183 PRO A N 1
ATOM 1272 C CA . PRO A 1 183 ? -5.417 2.036 18.073 1.00 85.81 183 PRO A CA 1
ATOM 1273 C C . PRO A 1 183 ? -6.301 2.322 16.856 1.00 85.81 183 PRO A C 1
ATOM 1275 O O . PRO A 1 183 ? -5.805 2.385 15.731 1.00 85.81 183 PRO A O 1
ATOM 1278 N N . LEU A 1 184 ? -7.600 2.462 17.086 1.00 87.81 184 LEU A N 1
ATOM 1279 C CA . LEU A 1 184 ? -8.599 2.760 16.066 1.00 87.81 184 LEU A CA 1
ATOM 1280 C C . LEU A 1 184 ? -9.239 4.099 16.423 1.00 87.81 184 LEU A C 1
ATOM 1282 O O . LEU A 1 184 ? -9.966 4.186 17.410 1.00 87.81 184 LEU A O 1
ATOM 1286 N N . THR A 1 185 ? -8.955 5.134 15.639 1.00 89.88 185 THR A N 1
ATOM 1287 C CA . THR A 1 185 ? -9.377 6.511 15.910 1.00 89.88 185 THR A CA 1
ATOM 1288 C C . THR A 1 185 ? -10.120 7.097 14.710 1.00 89.88 185 THR A C 1
ATOM 1290 O O . THR A 1 185 ? -9.621 7.065 13.587 1.00 89.88 185 THR A O 1
ATOM 1293 N N . GLY A 1 186 ? -11.293 7.687 14.935 1.00 92.06 186 GLY A N 1
ATOM 1294 C CA . GLY A 1 186 ? -12.099 8.328 13.890 1.00 92.06 186 GLY A CA 1
ATOM 1295 C C . GLY A 1 186 ? -13.312 7.490 13.492 1.00 92.06 186 GLY A C 1
ATOM 1296 O O . GLY A 1 186 ? -14.015 6.980 14.360 1.00 92.06 186 GLY A O 1
ATOM 1297 N N . HIS A 1 187 ? -13.578 7.377 12.192 1.00 93.56 187 HIS A N 1
ATOM 1298 C CA . HIS A 1 187 ? -14.681 6.602 11.625 1.00 93.56 187 HIS A CA 1
ATOM 1299 C C . HIS A 1 187 ? -14.159 5.264 11.104 1.00 93.56 187 HIS A C 1
ATOM 1301 O O . HIS A 1 187 ? -13.749 5.155 9.946 1.00 93.56 187 HIS A O 1
ATOM 1307 N N . VAL A 1 188 ? -14.169 4.241 11.957 1.00 93.06 188 VAL A N 1
ATOM 1308 C CA . VAL A 1 188 ? -13.621 2.930 11.602 1.00 93.06 188 VAL A CA 1
ATOM 1309 C C . VAL A 1 188 ? -14.699 1.857 11.579 1.00 93.06 188 VAL A C 1
ATOM 1311 O O . VAL A 1 188 ? -15.395 1.648 12.566 1.00 93.06 188 VAL A O 1
ATOM 1314 N N . SER A 1 189 ? -14.801 1.134 10.466 1.00 93.44 189 SER A N 1
ATOM 1315 C CA . SER A 1 189 ? -15.679 -0.026 10.319 1.00 93.44 189 SER A CA 1
ATOM 1316 C C . SER A 1 189 ? -14.869 -1.282 10.010 1.00 93.44 189 SER A C 1
ATOM 1318 O O . SER A 1 189 ? -14.021 -1.288 9.115 1.00 93.44 189 SER A O 1
ATOM 1320 N N . VAL A 1 190 ? -15.110 -2.361 10.751 1.00 93.06 190 VAL A N 1
ATOM 1321 C CA . VAL A 1 190 ? -14.494 -3.669 10.508 1.00 93.06 190 VAL A CA 1
ATOM 1322 C C . VAL A 1 190 ? -15.578 -4.733 10.413 1.00 93.06 190 VAL A C 1
ATOM 1324 O O . VAL A 1 190 ? -16.148 -5.144 11.425 1.00 93.06 190 VAL A O 1
ATOM 1327 N N . SER A 1 191 ? -15.817 -5.255 9.211 1.00 92.62 191 SER A N 1
ATOM 1328 C CA . SER A 1 191 ? -16.697 -6.410 9.022 1.00 92.62 191 SER A CA 1
ATOM 1329 C C . SER A 1 191 ? -15.930 -7.717 9.246 1.00 92.62 191 SER A C 1
ATOM 1331 O O . SER A 1 191 ? -15.533 -8.431 8.324 1.00 92.62 191 SER A O 1
ATOM 1333 N N . GLY A 1 192 ? -15.652 -8.011 10.517 1.00 90.19 192 GLY A N 1
ATOM 1334 C CA . GLY A 1 192 ? -14.992 -9.243 10.932 1.00 90.19 192 GLY A CA 1
ATOM 1335 C C . GLY A 1 192 ? -14.374 -9.167 12.325 1.00 90.19 192 GLY A C 1
ATOM 1336 O O . GLY A 1 192 ? -14.971 -8.642 13.258 1.00 90.19 192 GLY A O 1
ATOM 1337 N N . LYS A 1 193 ? -13.187 -9.766 12.500 1.00 90.31 193 LYS A N 1
ATOM 1338 C CA . LYS A 1 193 ? -12.553 -9.934 13.824 1.00 90.31 193 LYS A CA 1
ATOM 1339 C C . LYS A 1 193 ? -11.427 -8.928 14.036 1.00 90.31 193 LYS A C 1
ATOM 1341 O O . LYS A 1 193 ? -10.537 -8.830 13.191 1.00 90.31 193 LYS A O 1
ATOM 1346 N N . VAL A 1 194 ? -11.396 -8.298 15.206 1.00 89.06 194 VAL A N 1
ATOM 1347 C CA . VAL A 1 194 ? -10.334 -7.380 15.640 1.00 89.06 194 VAL A CA 1
ATOM 1348 C C . VAL A 1 194 ? -9.596 -7.984 16.835 1.00 89.06 194 VAL A C 1
ATOM 1350 O O . VAL A 1 194 ? -10.207 -8.370 17.831 1.00 89.06 194 VAL A O 1
ATOM 1353 N N . ARG A 1 195 ? -8.267 -8.110 16.745 1.00 90.12 195 ARG A N 1
ATOM 1354 C CA . ARG A 1 195 ? -7.428 -8.645 17.830 1.00 90.12 195 ARG A CA 1
ATOM 1355 C C . ARG A 1 195 ? -6.171 -7.811 18.049 1.00 90.12 195 ARG A C 1
ATOM 1357 O O . ARG A 1 195 ? -5.426 -7.573 17.100 1.00 90.12 195 ARG A O 1
ATOM 1364 N N . GLY A 1 196 ? -5.858 -7.518 19.307 1.00 86.06 196 GLY A N 1
ATOM 1365 C CA . GLY A 1 196 ? -4.579 -6.927 19.689 1.00 86.06 196 GLY A CA 1
ATOM 1366 C C . GLY A 1 196 ? -4.366 -6.770 21.183 1.00 86.06 196 GLY A C 1
ATOM 1367 O O . GLY A 1 196 ? -5.291 -6.946 21.953 1.00 86.06 196 GLY A O 1
ATOM 1368 N N . GLU A 1 197 ? -3.137 -6.521 21.621 1.00 83.38 197 GLU A N 1
ATOM 1369 C CA . GLU A 1 197 ? -2.810 -6.459 23.054 1.00 83.38 197 GLU A CA 1
ATOM 1370 C C . GLU A 1 197 ? -3.302 -5.155 23.684 1.00 83.38 197 GLU A C 1
ATOM 1372 O O . GLU A 1 197 ? -3.938 -5.186 24.738 1.00 83.38 197 GLU A O 1
ATOM 1377 N N . LYS A 1 198 ? -3.053 -4.021 23.013 1.00 83.06 198 LYS A N 1
ATOM 1378 C CA . LYS A 1 198 ? -3.562 -2.692 23.386 1.00 83.06 198 LYS A CA 1
ATOM 1379 C C . LYS A 1 198 ? -4.402 -2.129 22.247 1.00 83.06 198 LYS A C 1
ATOM 1381 O O . LYS A 1 198 ? -3.862 -1.855 21.178 1.00 83.06 198 LYS A O 1
ATOM 1386 N N . LEU A 1 199 ? -5.697 -1.977 22.481 1.00 83.25 199 LEU A N 1
ATOM 1387 C CA . LEU A 1 199 ? -6.718 -1.800 21.453 1.00 83.25 199 LEU A CA 1
ATOM 1388 C C . LEU A 1 199 ? -7.655 -0.625 21.788 1.00 83.25 199 LEU A C 1
ATOM 1390 O O . LEU A 1 199 ? -8.850 -0.838 21.982 1.00 83.25 199 LEU A O 1
ATOM 1394 N N . PRO A 1 200 ? -7.132 0.608 21.926 1.00 85.50 200 PRO A N 1
ATOM 1395 C CA . PRO A 1 200 ? -7.983 1.760 22.184 1.00 85.50 200 PRO A CA 1
ATOM 1396 C C . PRO A 1 200 ? -8.871 2.031 20.963 1.00 85.50 200 PRO A C 1
ATOM 1398 O O . PRO A 1 200 ? -8.372 2.109 19.838 1.00 85.50 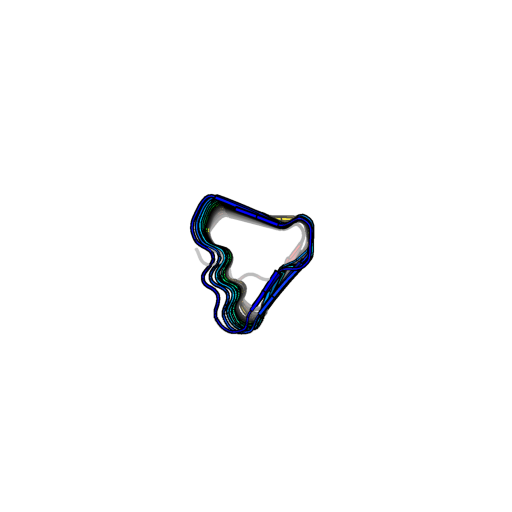200 PRO A O 1
ATOM 1401 N N . LEU A 1 201 ? -10.177 2.149 21.191 1.00 83.75 201 LEU A N 1
ATOM 1402 C CA . LEU A 1 201 ? -11.168 2.527 20.186 1.00 83.75 201 LEU A CA 1
ATOM 1403 C C . LEU A 1 201 ? -11.674 3.924 20.536 1.00 83.75 201 LEU A C 1
ATOM 1405 O O . LEU A 1 201 ? -12.163 4.143 21.641 1.00 83.75 201 LEU A O 1
ATOM 1409 N N . THR A 1 202 ? -11.555 4.873 19.616 1.00 86.25 202 THR A N 1
ATOM 1410 C CA . THR A 1 202 ? -11.941 6.268 19.846 1.00 86.25 202 THR A CA 1
ATOM 1411 C C . THR A 1 202 ? -12.686 6.826 18.638 1.00 86.25 202 THR A C 1
ATOM 1413 O O . THR A 1 202 ? -12.212 6.721 17.510 1.00 86.25 202 THR A O 1
ATOM 1416 N N . GLY A 1 203 ? -13.839 7.457 18.856 1.00 88.56 203 GLY A N 1
ATOM 1417 C CA . GLY A 1 203 ? -14.655 8.054 17.793 1.00 88.56 203 GLY A CA 1
ATOM 1418 C C . GLY A 1 203 ? -15.875 7.205 17.442 1.00 88.56 203 GLY A C 1
ATOM 1419 O O . GLY A 1 203 ? -16.577 6.741 18.337 1.00 88.56 203 GLY A O 1
ATOM 1420 N N . ARG A 1 204 ? -16.167 7.038 16.148 1.00 89.31 204 ARG A N 1
ATOM 1421 C CA . ARG A 1 204 ? -17.258 6.190 15.641 1.00 89.31 204 ARG A CA 1
ATOM 1422 C C . ARG A 1 204 ? -16.678 4.876 15.126 1.00 89.31 204 ARG A C 1
ATOM 1424 O O . ARG A 1 204 ? -16.227 4.798 13.984 1.00 89.31 204 ARG A O 1
ATOM 1431 N N . VAL A 1 205 ? -16.691 3.848 15.970 1.00 87.88 205 VAL A N 1
ATOM 1432 C CA . VAL A 1 205 ? -16.126 2.531 15.650 1.00 87.88 205 VAL A CA 1
ATOM 1433 C C . VAL A 1 205 ? -17.230 1.480 15.588 1.00 87.88 205 VAL A C 1
ATOM 1435 O O . VAL A 1 205 ? -18.026 1.347 16.514 1.00 87.88 205 VAL A O 1
ATOM 1438 N N . SER A 1 206 ? -17.270 0.704 14.509 1.00 88.81 206 SER A N 1
ATOM 1439 C CA . SER A 1 206 ? -18.178 -0.435 14.366 1.00 88.81 206 SER A CA 1
ATOM 1440 C C . SER A 1 206 ? -17.409 -1.696 13.997 1.00 88.81 206 SER A C 1
ATOM 1442 O O . SER A 1 206 ? -16.585 -1.693 13.082 1.00 88.81 206 SER A O 1
ATOM 1444 N N . VAL A 1 207 ? -17.656 -2.784 14.721 1.00 86.88 207 VAL A N 1
ATOM 1445 C CA . VAL A 1 207 ? -17.072 -4.100 14.458 1.00 86.88 207 VAL A CA 1
ATOM 1446 C C . VAL A 1 207 ? -18.195 -5.124 14.424 1.00 86.88 207 VAL A C 1
ATOM 1448 O O . VAL A 1 207 ? -18.783 -5.415 15.457 1.00 86.88 207 VAL A O 1
ATOM 1451 N N . SER A 1 208 ? -18.491 -5.718 13.269 1.00 87.19 208 SER A N 1
ATOM 1452 C CA . SER A 1 208 ? -19.606 -6.678 13.191 1.00 87.19 208 SER A CA 1
ATOM 1453 C C . SER A 1 208 ? -19.313 -8.008 13.897 1.00 87.19 208 SER A C 1
ATOM 1455 O O . SER A 1 208 ? -20.236 -8.684 14.330 1.00 87.19 208 SER A O 1
ATOM 1457 N N . GLY A 1 209 ? -18.038 -8.388 14.032 1.00 85.00 209 GLY A N 1
ATOM 1458 C CA . GLY A 1 209 ? -17.628 -9.650 14.648 1.00 85.00 209 GLY A CA 1
ATOM 1459 C C . GLY A 1 209 ? -17.069 -9.503 16.066 1.00 85.00 209 GLY A C 1
ATOM 1460 O O . GLY A 1 209 ? -17.556 -8.734 16.892 1.00 85.00 209 GLY A O 1
ATOM 1461 N N . LYS A 1 210 ? -16.022 -10.285 16.367 1.00 83.75 210 LYS A N 1
ATOM 1462 C CA . LYS A 1 210 ? -15.403 -10.362 17.705 1.00 83.75 210 LYS A CA 1
ATOM 1463 C C . LYS A 1 210 ? -14.269 -9.354 17.881 1.00 83.75 210 LYS A C 1
ATOM 1465 O O . LYS A 1 210 ? -13.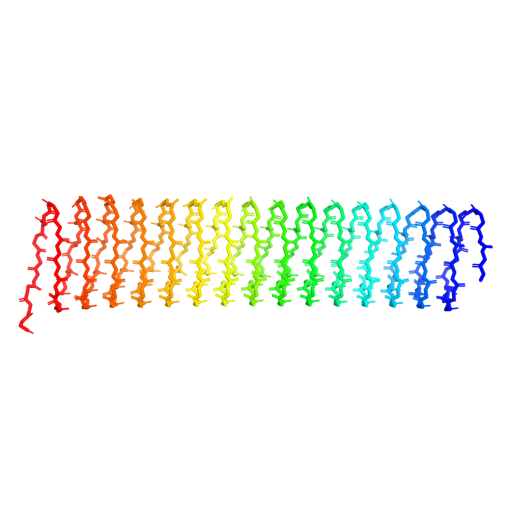367 -9.291 17.039 1.00 83.75 210 LYS A O 1
ATOM 1470 N N . VAL A 1 211 ? -14.231 -8.699 19.038 1.00 82.38 211 VAL A N 1
ATOM 1471 C CA . VAL A 1 211 ? -13.114 -7.874 19.516 1.00 82.38 211 VAL A CA 1
ATOM 1472 C C . VAL A 1 211 ? -12.410 -8.596 20.666 1.00 82.38 211 VAL A C 1
ATOM 1474 O O . VAL A 1 211 ? -13.029 -8.975 21.657 1.00 82.38 211 VAL A O 1
ATOM 1477 N N . ARG A 1 212 ? -11.095 -8.807 20.550 1.00 83.81 212 ARG A N 1
ATOM 1478 C CA . ARG A 1 212 ? -10.269 -9.397 21.618 1.00 83.81 212 ARG A CA 1
ATOM 1479 C C . ARG A 1 212 ? -9.046 -8.535 21.890 1.00 83.81 212 ARG A C 1
ATOM 1481 O O . ARG A 1 212 ? -8.154 -8.477 21.039 1.00 83.81 212 ARG A O 1
ATOM 1488 N N . GLY A 1 213 ? -8.939 -7.990 23.098 1.00 79.19 213 GLY A N 1
ATOM 1489 C CA . GLY A 1 213 ? -7.716 -7.330 23.534 1.00 79.19 213 GLY A CA 1
ATOM 1490 C C . GLY A 1 213 ? -7.410 -7.401 25.019 1.00 79.19 213 GLY A C 1
ATOM 1491 O O . GLY A 1 213 ? -8.211 -7.889 25.801 1.00 79.19 213 GLY A O 1
ATOM 1492 N N . GLY A 1 214 ? -6.187 -7.018 25.386 1.00 73.56 214 GLY A N 1
ATOM 1493 C CA . GLY A 1 214 ? -5.743 -6.992 26.782 1.00 73.56 214 GLY A CA 1
ATOM 1494 C C . GLY A 1 214 ? -6.157 -5.696 27.478 1.00 73.56 214 GLY A C 1
ATOM 1495 O O . GLY A 1 214 ? -6.805 -5.734 28.516 1.00 73.56 214 GLY A O 1
ATOM 1496 N N . LYS A 1 215 ? -5.825 -4.543 26.886 1.00 76.25 215 LYS A N 1
ATOM 1497 C CA . LYS A 1 215 ? -6.289 -3.215 27.327 1.00 76.25 215 LYS A CA 1
ATOM 1498 C C . LYS A 1 215 ? -7.023 -2.531 26.181 1.00 76.25 215 LYS A C 1
ATOM 1500 O O . LYS A 1 215 ? -6.385 -2.237 25.170 1.00 76.25 215 LYS A O 1
ATOM 1505 N N . SER A 1 216 ? -8.315 -2.272 26.336 1.00 76.31 216 SER A N 1
ATOM 1506 C CA . SER A 1 216 ? -9.174 -1.827 25.230 1.00 76.31 216 SER A CA 1
ATOM 1507 C C . SER A 1 216 ? -10.103 -0.693 25.675 1.00 76.31 216 SER A C 1
ATOM 1509 O O . SER A 1 216 ? -11.299 -0.926 25.818 1.00 76.31 216 SER A O 1
ATOM 1511 N N . PRO A 1 217 ? -9.584 0.517 25.962 1.00 78.75 217 PRO A N 1
ATOM 1512 C CA . PRO A 1 217 ? -10.447 1.646 26.299 1.00 78.75 217 PRO A CA 1
ATOM 1513 C C . PRO A 1 217 ? -11.353 1.975 25.104 1.00 78.75 217 PRO A C 1
ATOM 1515 O O . PRO A 1 217 ? -10.873 2.045 23.970 1.00 78.75 217 PRO A O 1
ATOM 1518 N N . LEU A 1 218 ? -12.648 2.146 25.356 1.00 77.00 218 LEU A N 1
ATOM 1519 C CA . LEU A 1 218 ? -13.661 2.455 24.348 1.00 77.00 218 LEU A CA 1
ATOM 1520 C C . LEU A 1 218 ? -14.203 3.854 24.623 1.00 77.00 218 LEU A C 1
ATOM 1522 O O . LEU A 1 218 ? -14.797 4.079 25.671 1.00 77.00 218 LEU A O 1
ATOM 1526 N N . ILE A 1 219 ? -13.989 4.790 23.699 1.00 79.25 219 ILE A N 1
ATOM 1527 C CA . ILE A 1 219 ? -14.372 6.197 23.855 1.00 79.25 219 ILE A CA 1
ATOM 1528 C C . ILE A 1 219 ? -15.180 6.652 22.632 1.00 79.25 219 ILE A C 1
ATOM 1530 O O . ILE A 1 219 ? -14.704 6.566 21.500 1.00 79.25 219 ILE A O 1
ATOM 1534 N N . GLY A 1 220 ? -16.386 7.178 22.837 1.00 82.94 220 GLY A N 1
ATOM 1535 C CA . GLY A 1 220 ? -17.248 7.703 21.772 1.00 82.94 220 GLY A CA 1
ATOM 1536 C C . GLY A 1 220 ? -18.429 6.788 21.447 1.00 82.94 220 GLY A C 1
ATOM 1537 O O . GLY A 1 220 ? -19.112 6.322 22.353 1.00 82.94 220 GLY A O 1
ATOM 1538 N N . ARG A 1 221 ? -18.718 6.572 20.157 1.00 83.38 221 ARG A N 1
ATOM 1539 C CA . ARG A 1 221 ? -19.781 5.666 19.686 1.00 83.38 221 ARG A CA 1
ATOM 1540 C C . ARG A 1 221 ? -19.154 4.371 19.184 1.00 83.38 221 ARG A C 1
ATOM 1542 O O . ARG A 1 221 ? -18.643 4.328 18.064 1.00 83.38 221 ARG A O 1
ATOM 1549 N N . VAL A 1 222 ? -19.199 3.325 20.002 1.00 81.69 222 VAL A N 1
ATOM 1550 C CA . VAL A 1 222 ? -18.616 2.017 19.684 1.00 81.69 222 VAL A CA 1
ATOM 1551 C C . VAL A 1 222 ? -19.709 0.954 19.613 1.00 81.69 222 VAL A C 1
ATOM 1553 O O . VAL A 1 222 ? -20.483 0.789 20.550 1.00 81.69 222 VAL A O 1
ATOM 1556 N N . SER A 1 223 ? -19.758 0.206 18.513 1.00 82.56 223 SER A N 1
ATOM 1557 C CA . SER A 1 223 ? -20.665 -0.937 18.337 1.00 82.56 223 SER A CA 1
ATOM 1558 C C . SER A 1 223 ? -19.878 -2.208 18.030 1.00 82.56 223 SER A C 1
ATOM 1560 O O . SER A 1 223 ? -18.998 -2.205 17.166 1.00 82.56 223 SER A O 1
ATOM 1562 N N . VAL A 1 224 ? -20.182 -3.296 18.736 1.00 79.81 224 VAL A N 1
ATOM 1563 C CA . VAL A 1 224 ? -19.597 -4.622 18.502 1.00 79.81 224 VAL A CA 1
ATOM 1564 C C . VAL A 1 224 ? -20.711 -5.655 18.367 1.00 79.81 224 VAL A C 1
ATOM 1566 O O . VAL A 1 224 ? -21.487 -5.843 19.295 1.00 79.81 224 VAL A O 1
ATOM 1569 N N . GLY A 1 225 ? -20.789 -6.341 17.229 1.00 76.75 225 GLY A N 1
ATOM 1570 C CA . GLY A 1 225 ? -21.909 -7.235 16.919 1.00 76.75 225 GLY A CA 1
ATOM 1571 C C . GLY A 1 225 ? -21.928 -8.528 17.736 1.00 76.75 225 GLY A C 1
ATOM 1572 O O . GLY A 1 225 ? -22.988 -8.944 18.182 1.00 76.75 225 GLY A O 1
ATOM 1573 N N . GLU A 1 226 ? -20.770 -9.156 17.977 1.00 77.94 226 GLU A N 1
ATOM 1574 C CA . GLU A 1 226 ? -20.737 -10.486 18.610 1.00 77.94 226 GLU A CA 1
ATOM 1575 C C . GLU A 1 226 ? -20.222 -10.484 20.054 1.00 77.94 226 GLU A C 1
ATOM 1577 O O . GLU A 1 226 ? -20.930 -10.833 20.993 1.00 77.94 226 GLU A O 1
ATOM 1582 N N . LYS A 1 227 ? -18.926 -10.225 20.252 1.00 75.19 227 LYS A N 1
ATOM 1583 C CA . LYS A 1 227 ? -18.273 -10.482 21.542 1.00 75.19 227 LYS A CA 1
ATOM 1584 C C . LYS A 1 227 ? -17.097 -9.559 21.760 1.00 75.19 227 LYS A C 1
ATOM 1586 O O . LYS A 1 227 ? -16.221 -9.471 20.895 1.00 75.19 227 LYS A O 1
ATOM 1591 N N . VAL A 1 228 ? -17.030 -8.985 22.954 1.00 72.12 228 VAL A N 1
ATOM 1592 C CA . VAL A 1 228 ? -15.865 -8.259 23.454 1.00 72.12 228 VAL A CA 1
ATOM 1593 C C . VAL A 1 228 ? -15.209 -9.101 24.547 1.00 72.12 228 VAL A C 1
ATOM 1595 O O . VAL A 1 228 ? -15.853 -9.574 25.481 1.00 72.12 228 VAL A O 1
ATOM 1598 N N . ARG A 1 229 ? -13.909 -9.363 24.396 1.00 73.06 229 ARG A N 1
ATOM 1599 C CA . ARG A 1 229 ? -13.069 -9.943 25.452 1.00 73.06 229 ARG A CA 1
ATOM 1600 C C . ARG A 1 229 ? -11.909 -8.994 25.705 1.00 73.06 229 ARG A C 1
ATOM 1602 O O . ARG A 1 229 ? -10.982 -8.944 24.889 1.00 73.06 229 ARG A O 1
ATOM 1609 N N . GLY A 1 230 ? -11.998 -8.258 26.802 1.00 65.12 230 GLY A N 1
ATOM 1610 C CA . GLY A 1 230 ? -11.031 -7.270 27.267 1.00 65.12 230 GLY A CA 1
ATOM 1611 C C . GLY A 1 230 ? -10.438 -7.671 28.616 1.00 65.12 230 GLY A C 1
ATOM 1612 O O . GLY A 1 230 ? -11.036 -8.450 29.344 1.00 65.12 230 GLY A O 1
ATOM 1613 N N . GLY A 1 231 ? -9.264 -7.154 28.967 1.00 64.38 231 GLY A N 1
ATOM 1614 C CA . GLY A 1 231 ? -8.876 -7.011 30.374 1.00 64.38 231 GLY A CA 1
ATOM 1615 C C . GLY A 1 231 ? -9.434 -5.687 30.902 1.00 64.38 231 GLY A C 1
ATOM 1616 O O . GLY A 1 231 ? -10.649 -5.516 30.984 1.00 64.38 231 GLY A O 1
ATOM 1617 N N . LYS A 1 232 ? -8.550 -4.716 31.178 1.00 63.00 232 LYS A N 1
ATOM 1618 C CA . LYS A 1 232 ? -8.928 -3.347 31.582 1.00 63.00 232 LYS A CA 1
ATOM 1619 C C . LYS A 1 232 ? -9.504 -2.562 30.400 1.00 63.00 232 LYS A C 1
ATOM 1621 O O . LYS A 1 232 ? -8.766 -2.262 29.453 1.00 63.00 232 LYS A O 1
ATOM 1626 N N . SER A 1 233 ? -10.787 -2.219 30.461 1.00 66.50 233 SER A N 1
ATOM 1627 C CA . SER A 1 233 ? -11.512 -1.612 29.337 1.00 66.50 233 SER A CA 1
ATOM 1628 C C . SER A 1 233 ? -12.428 -0.494 29.844 1.00 66.50 233 SER A C 1
ATOM 1630 O O . SER A 1 233 ? -13.616 -0.732 30.020 1.00 66.50 233 SER A O 1
ATOM 1632 N N . PRO A 1 234 ? -11.906 0.712 30.147 1.00 67.00 234 PRO A N 1
ATOM 1633 C CA . PRO A 1 234 ? -12.773 1.828 30.505 1.00 67.00 234 PRO A CA 1
ATOM 1634 C C . PRO A 1 234 ? -13.681 2.169 29.316 1.00 67.00 234 PRO A C 1
ATOM 1636 O O . PRO A 1 234 ? -13.233 2.180 28.165 1.00 67.00 234 PRO A O 1
ATOM 1639 N N . LEU A 1 235 ? -14.952 2.406 29.612 1.00 65.88 235 LEU A N 1
ATOM 1640 C CA . LEU A 1 235 ? -16.022 2.653 28.654 1.00 65.88 235 LEU A CA 1
ATOM 1641 C C . LEU A 1 235 ? -16.505 4.088 28.860 1.00 65.88 235 LEU A C 1
ATOM 1643 O O . LEU A 1 235 ? -17.036 4.389 29.923 1.00 65.88 235 LEU A O 1
ATOM 1647 N N . ILE A 1 236 ? -16.318 4.955 27.867 1.00 67.31 236 ILE A N 1
ATOM 1648 C CA . ILE A 1 236 ? -16.730 6.362 27.915 1.00 67.31 236 ILE A CA 1
ATOM 1649 C C . ILE A 1 236 ? -17.596 6.671 26.688 1.00 67.31 236 ILE A C 1
ATOM 1651 O O . ILE A 1 236 ? -17.122 6.611 25.553 1.00 67.31 236 ILE A O 1
ATOM 1655 N N . GLY A 1 237 ? -18.864 7.028 26.889 1.00 69.06 237 GLY A N 1
ATOM 1656 C CA . GLY A 1 237 ? -19.798 7.400 25.818 1.00 69.06 237 GLY A CA 1
ATOM 1657 C C . GLY A 1 237 ? -20.883 6.355 25.544 1.00 69.06 237 GLY A C 1
ATOM 1658 O O . GLY A 1 237 ? -21.503 5.840 26.469 1.00 69.06 237 GLY A O 1
ATOM 1659 N N . HIS A 1 238 ? -21.168 6.085 24.268 1.00 73.19 238 HIS A N 1
ATOM 1660 C CA . HIS A 1 238 ? -22.202 5.140 23.838 1.00 73.19 238 HIS A CA 1
ATOM 1661 C C . HIS A 1 238 ? -21.564 3.856 23.318 1.00 73.19 238 HIS A C 1
ATOM 1663 O O . HIS A 1 238 ? -21.023 3.825 22.208 1.00 73.19 238 HIS A O 1
ATOM 1669 N N . VAL A 1 239 ? -21.670 2.787 24.100 1.00 72.69 239 VAL A N 1
ATOM 1670 C CA . VAL A 1 239 ? -21.137 1.473 23.736 1.00 72.69 239 VAL A CA 1
ATOM 1671 C C . VAL A 1 239 ? -22.271 0.453 23.661 1.00 72.69 239 VAL A C 1
ATOM 1673 O O . VAL A 1 239 ? -23.071 0.321 24.587 1.00 72.69 239 VAL A O 1
ATOM 1676 N N . SER A 1 240 ? -22.347 -0.276 22.549 1.00 75.12 240 SER A N 1
ATOM 1677 C CA . SER A 1 240 ? -23.307 -1.366 22.357 1.00 75.12 240 SER A CA 1
ATOM 1678 C C . SER A 1 240 ? -22.593 -2.647 21.944 1.00 75.12 240 SER A C 1
ATOM 1680 O O . SER A 1 240 ? -21.781 -2.642 21.013 1.00 75.12 240 SER A O 1
ATOM 1682 N N . VAL A 1 241 ? -22.883 -3.741 22.648 1.00 71.50 241 VAL A N 1
ATOM 1683 C CA . VAL A 1 241 ? -22.339 -5.076 22.384 1.00 71.50 241 VAL A CA 1
ATOM 1684 C C . VAL A 1 241 ? -23.500 -6.051 22.189 1.00 71.50 241 VAL A C 1
ATOM 1686 O O . VAL A 1 241 ? -24.212 -6.361 23.135 1.00 71.50 241 VAL A O 1
ATOM 1689 N N . GLY A 1 242 ? -23.682 -6.564 20.971 1.00 63.78 242 GLY A N 1
ATOM 1690 C CA . GLY A 1 242 ? -24.806 -7.447 20.621 1.00 63.78 242 GLY A CA 1
ATOM 1691 C C . GLY A 1 242 ? -24.768 -8.838 21.271 1.00 63.78 242 GLY A C 1
ATOM 1692 O O . GLY A 1 242 ? -25.768 -9.550 21.263 1.00 63.78 242 GLY A O 1
ATOM 1693 N N . GLY A 1 243 ? -23.642 -9.230 21.872 1.00 66.00 243 GLY A N 1
ATOM 1694 C CA . GLY A 1 243 ? -23.526 -10.481 22.623 1.00 66.00 243 GLY A CA 1
ATOM 1695 C C . GLY A 1 243 ? -22.853 -10.300 23.979 1.00 66.00 243 GLY A C 1
ATOM 1696 O O . GLY A 1 243 ? -23.313 -9.530 24.817 1.00 66.00 243 GLY A O 1
ATOM 1697 N N . THR A 1 244 ? -21.783 -11.055 24.234 1.00 62.94 244 THR A N 1
ATOM 1698 C CA . THR A 1 244 ? -21.159 -11.104 25.569 1.00 62.94 244 THR A CA 1
ATOM 1699 C C . THR A 1 244 ? -20.019 -10.097 25.698 1.00 62.94 244 THR A C 1
ATOM 1701 O O . THR A 1 244 ? -19.114 -10.106 24.854 1.00 62.94 244 THR A O 1
ATOM 1704 N N . ASP A 1 245 ? -19.989 -9.341 26.792 1.00 68.00 245 ASP A N 1
ATOM 1705 C CA . ASP A 1 245 ? -18.861 -8.483 27.164 1.00 68.00 245 ASP A CA 1
ATOM 1706 C C . ASP A 1 245 ? -18.179 -9.029 28.430 1.00 68.00 245 ASP A C 1
ATOM 1708 O O . ASP A 1 245 ? -18.803 -9.148 29.484 1.00 68.00 245 ASP A O 1
ATOM 1712 N N . ARG A 1 246 ? -16.909 -9.443 28.312 1.00 64.88 246 ARG A N 1
ATOM 1713 C CA . ARG A 1 246 ? -16.098 -9.970 29.427 1.00 64.88 246 ARG A CA 1
ATOM 1714 C C . ARG A 1 246 ? -14.870 -9.082 29.625 1.00 64.88 246 ARG A C 1
ATOM 1716 O O . ARG A 1 246 ? -13.917 -9.209 28.848 1.00 64.88 246 ARG A O 1
ATOM 1723 N N . GLY A 1 247 ? -14.900 -8.238 30.659 1.00 60.91 247 GLY A N 1
ATOM 1724 C CA . GLY A 1 247 ? -13.785 -7.421 31.150 1.00 60.91 247 GLY A CA 1
ATOM 1725 C C . GLY A 1 247 ? -13.538 -7.667 32.640 1.00 60.91 247 GLY A C 1
ATOM 1726 O O . GLY A 1 247 ? -14.488 -7.828 33.390 1.00 60.91 247 GLY A O 1
ATOM 1727 N N . GLU A 1 248 ? -12.274 -7.732 33.068 1.00 51.03 248 GLU A N 1
ATOM 1728 C CA . GLU A 1 248 ? -11.921 -8.004 34.478 1.00 51.03 248 GLU A CA 1
ATOM 1729 C C . GLU A 1 248 ? -11.954 -6.753 35.373 1.00 51.03 248 GLU A C 1
ATOM 1731 O O . GLU A 1 248 ? -12.056 -6.899 36.583 1.00 51.03 248 GLU A O 1
ATOM 1736 N N . LYS A 1 249 ? -11.833 -5.537 34.806 1.00 51.72 249 LYS A N 1
ATOM 1737 C CA . LYS A 1 249 ? -11.851 -4.241 35.524 1.00 51.72 249 LYS A CA 1
ATOM 1738 C C . LYS A 1 249 ? -12.229 -3.111 34.559 1.00 51.72 249 LYS A C 1
ATOM 1740 O O . LYS A 1 249 ? -11.355 -2.566 33.874 1.00 51.72 249 LYS A O 1
ATOM 1745 N N . SER A 1 250 ? -13.511 -2.780 34.473 1.00 54.25 250 SER A N 1
ATOM 1746 C CA . SER A 1 250 ? -14.032 -1.780 33.535 1.00 54.25 250 SER A CA 1
ATOM 1747 C C . SER A 1 250 ? -14.810 -0.712 34.300 1.00 54.25 250 SER A C 1
ATOM 1749 O O . SER A 1 250 ? -15.790 -1.032 34.960 1.00 54.25 250 SER A O 1
ATOM 1751 N N . THR A 1 251 ? -14.370 0.543 34.204 1.00 55.94 251 THR A N 1
ATOM 1752 C CA . THR A 1 251 ? -15.124 1.713 34.677 1.00 55.94 251 THR A CA 1
ATOM 1753 C C . THR A 1 251 ? -16.038 2.191 33.557 1.00 55.94 251 THR A C 1
ATOM 1755 O O . THR A 1 251 ? -15.569 2.354 32.425 1.00 55.94 251 THR A O 1
ATOM 1758 N N . LEU A 1 252 ? -17.314 2.417 33.856 1.00 57.97 252 LEU A N 1
ATOM 1759 C CA . LEU A 1 252 ? -18.312 2.863 32.885 1.00 57.97 252 LEU A CA 1
ATOM 1760 C C . LEU A 1 252 ? -18.722 4.314 33.151 1.00 57.97 252 LEU A C 1
AT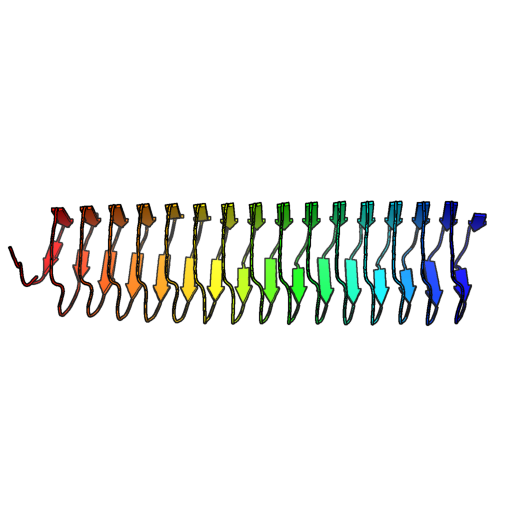OM 1762 O O . LEU A 1 252 ? -19.176 4.610 34.247 1.00 57.97 252 LEU A O 1
ATOM 1766 N N . THR A 1 253 ? -18.628 5.174 32.136 1.00 57.59 253 THR A N 1
ATOM 1767 C CA . THR A 1 253 ? -19.242 6.509 32.107 1.00 57.59 253 THR A CA 1
ATOM 1768 C C . THR A 1 253 ? -20.014 6.693 30.789 1.00 57.59 253 THR A C 1
ATOM 1770 O O . THR A 1 253 ? -19.445 6.695 29.697 1.00 57.59 253 THR A O 1
ATOM 1773 N N . GLY A 1 254 ? -21.346 6.799 30.856 1.00 57.75 254 GLY A N 1
ATOM 1774 C CA . GLY A 1 254 ? -22.235 6.883 29.682 1.00 57.75 254 GLY A CA 1
ATOM 1775 C C . GLY A 1 254 ? -23.164 5.673 29.495 1.00 57.75 254 GLY A C 1
ATOM 1776 O O . GLY A 1 254 ? -23.382 4.890 30.417 1.00 57.75 254 GLY A O 1
ATOM 1777 N N . ARG A 1 255 ? -23.760 5.516 28.301 1.00 60.00 255 ARG A N 1
ATOM 1778 C CA . ARG A 1 255 ? -24.733 4.440 28.018 1.00 60.00 255 ARG A CA 1
ATOM 1779 C C . ARG A 1 255 ? -24.034 3.174 27.520 1.00 60.00 255 ARG A C 1
ATOM 1781 O O . ARG A 1 255 ? -23.408 3.185 26.458 1.00 60.00 255 ARG A O 1
ATOM 1788 N N . HIS A 1 256 ? -24.236 2.066 28.235 1.00 68.94 256 HIS A N 1
ATOM 1789 C CA . HIS A 1 256 ? -23.751 0.733 27.857 1.00 68.94 256 HIS A CA 1
ATOM 1790 C C . HIS A 1 256 ? -24.883 -0.293 27.782 1.00 68.94 256 HIS A C 1
ATOM 1792 O O . HIS A 1 256 ? -25.615 -0.514 28.751 1.00 68.94 256 HIS A O 1
ATOM 1798 N N . SER A 1 257 ? -24.993 -0.941 26.622 1.00 66.44 257 SER A N 1
ATOM 1799 C CA . SER A 1 257 ? -25.914 -2.055 26.373 1.00 66.44 257 SER A CA 1
ATOM 1800 C C . SER A 1 257 ? -25.125 -3.311 26.006 1.00 66.44 257 SER A C 1
ATOM 1802 O O . SER A 1 257 ? -24.249 -3.266 25.140 1.00 66.44 257 SER A O 1
ATOM 1804 N N . ALA A 1 258 ? -25.424 -4.423 26.677 1.00 61.09 258 ALA A N 1
ATOM 1805 C CA . ALA A 1 258 ? -24.873 -5.737 26.368 1.00 61.09 258 ALA A CA 1
ATOM 1806 C C . ALA A 1 258 ? -25.891 -6.829 26.715 1.00 61.09 258 ALA A C 1
ATOM 1808 O O . ALA A 1 258 ? -26.552 -6.730 27.748 1.00 61.09 258 ALA A O 1
ATOM 1809 N N . THR A 1 259 ? -25.982 -7.865 25.878 1.00 58.16 259 THR A N 1
ATOM 1810 C CA . THR A 1 259 ? -26.940 -8.977 26.031 1.00 58.16 259 THR A CA 1
ATOM 1811 C C . THR A 1 259 ? -26.595 -9.884 27.218 1.00 58.16 259 THR A C 1
ATOM 1813 O O . THR A 1 259 ? -27.481 -10.466 27.831 1.00 58.16 259 THR A O 1
ATOM 1816 N N . GLN A 1 260 ? -25.310 -9.985 27.585 1.00 53.47 260 GLN A N 1
ATOM 1817 C CA . GLN A 1 260 ? -24.846 -10.633 28.821 1.00 53.47 260 GLN A CA 1
ATOM 1818 C C . GLN A 1 260 ? -23.704 -9.814 29.445 1.00 53.47 260 GLN A C 1
ATOM 1820 O O . GLN A 1 260 ? -22.652 -9.639 28.815 1.00 53.47 260 GLN A O 1
ATOM 1825 N N . LYS A 1 261 ? -23.914 -9.312 30.672 1.00 56.53 261 LYS A N 1
ATOM 1826 C CA . LYS A 1 261 ? -22.954 -8.506 31.450 1.00 56.53 261 LYS A CA 1
ATOM 1827 C C . LYS A 1 261 ? -22.306 -9.355 32.552 1.00 56.53 261 LYS A C 1
ATOM 1829 O O . LYS A 1 261 ? -23.020 -10.036 33.274 1.00 56.53 261 LYS A O 1
ATOM 1834 N N . ASN A 1 262 ? -20.987 -9.244 32.727 1.00 54.59 262 ASN A N 1
ATOM 1835 C CA . ASN A 1 262 ? -20.310 -9.586 33.988 1.00 54.59 262 ASN A CA 1
ATOM 1836 C C . ASN A 1 262 ? -19.762 -8.302 34.640 1.00 54.59 262 ASN A C 1
ATOM 1838 O O . ASN A 1 262 ? -19.494 -7.341 33.925 1.00 54.59 262 ASN A O 1
ATOM 1842 N N . ALA A 1 263 ? -19.641 -8.320 35.975 1.00 50.31 263 ALA A N 1
ATOM 1843 C CA . ALA A 1 263 ? -19.407 -7.200 36.899 1.00 50.31 263 ALA A CA 1
ATOM 1844 C C . ALA A 1 263 ? -18.634 -5.985 36.333 1.00 50.31 263 ALA A C 1
ATOM 1846 O O . ALA A 1 263 ? -17.456 -6.080 35.990 1.00 50.31 263 ALA A O 1
ATOM 1847 N N . TYR A 1 264 ? -19.307 -4.830 36.292 1.00 55.06 264 TYR A N 1
ATOM 1848 C CA . TYR A 1 264 ? -18.704 -3.515 36.055 1.00 55.06 264 TYR A CA 1
ATOM 1849 C C . TYR A 1 264 ? -18.722 -2.724 37.362 1.00 55.06 264 TYR A C 1
ATOM 1851 O O . TYR A 1 264 ? -19.760 -2.690 38.021 1.00 55.06 264 TYR A O 1
ATOM 1859 N N . ASP A 1 265 ? -17.628 -2.031 37.681 1.00 50.00 265 ASP A N 1
ATOM 1860 C CA . ASP A 1 265 ? -17.662 -0.962 38.681 1.00 50.00 265 ASP A CA 1
ATOM 1861 C C . ASP A 1 265 ? -18.295 0.267 38.019 1.00 50.00 265 ASP A C 1
ATOM 1863 O O . ASP A 1 265 ? -17.670 0.956 37.200 1.00 50.00 265 ASP A O 1
ATOM 1867 N N . ILE A 1 266 ? -19.569 0.504 38.325 1.00 46.78 266 ILE A N 1
ATOM 1868 C CA . ILE A 1 266 ? -20.307 1.682 37.868 1.00 46.78 266 ILE A CA 1
ATOM 1869 C C . ILE A 1 266 ? -19.863 2.856 38.744 1.00 46.78 266 ILE A C 1
ATOM 1871 O O . ILE A 1 266 ? -20.035 2.818 39.960 1.00 46.78 266 ILE A O 1
ATOM 1875 N N . LYS A 1 267 ? -19.278 3.891 38.135 1.00 43.72 267 LYS A N 1
ATOM 1876 C CA . LYS A 1 267 ? -19.052 5.181 38.797 1.00 43.72 267 LYS A CA 1
ATOM 1877 C C . LYS A 1 267 ? -20.050 6.199 38.225 1.00 43.72 267 LYS A C 1
ATOM 1879 O O . LYS A 1 267 ? -20.326 6.096 37.028 1.00 43.72 267 LYS A O 1
ATOM 1884 N N . PRO A 1 268 ? -20.615 7.093 39.059 1.00 37.88 268 PRO A N 1
ATOM 1885 C CA . PRO A 1 268 ? -21.558 8.121 38.617 1.00 37.88 268 PRO A CA 1
ATOM 1886 C C . PRO A 1 268 ? -20.951 9.055 37.562 1.00 37.88 268 PRO A C 1
ATOM 1888 O O . PRO A 1 268 ? -19.710 9.246 37.572 1.00 37.88 268 PRO A O 1
#

pLDDT: mean 86.03, std 13.03, range [37.88, 98.56]

Radius of gyration: 23.46 Å; chains: 1; bounding box: 54×24×73 Å

Organism: NCBI:txid375489